Protein AF-A0A381Z4E4-F1 (afdb_monomer)

pLDDT: mean 87.84, std 14.58, range [41.53, 98.0]

Organism: NCBI:txid408172

Sequence (198 aa):
MSDVKLPKSLKAVPLPGISQEDRFSSTRDLIAETSYRIIDPDSNSIWGYIAIDNTQRGPGLGGIRMVQDLSLNEISRLARVMTVKNSSACLPYGGAKAGITLKSFELTDNSAIREELIENLADCLFELSAYVPAPDMGTNENDIQIIYNNHTRKLGTEKHSRGGAGRPVEKGGIPIDDWELTAHGLFSAIKALESRDE

Mean predicted aligned error: 6.31 Å

Nearest PDB structures (foldseek):
  8kar-assembly1_A  TM=7.739E-01  e=1.165E-10  Saccharolobus solfataricus
  8i83-assembly1_D  TM=7.942E-01  e=4.073E-10  Lysinibacillus composti
  8kao-assembly1_B-2  TM=7.750E-01  e=1.497E-10  Saccharolobus solfataricus
  8i83-assembly1_E-2  TM=7.969E-01  e=5.569E-10  Lysinibacillus composti
  1gtm-assembly1_A  TM=7.933E-01  e=8.628E-10  Pyrococcus furiosus DSM 3638

Secondary structure (DSSP, 8-state):
-------S--EEEEPPP-----TTTT-GGG--SEEEEEE-TTT--EEEEEEEEE-TTSSEEEEEEEES---HHHHHHHHHHHHHHHHHTT-S-EEEEEEEE---THHHH-HHHHHHHHHHHHHHHHT-TTEEEEE-TT--HHHHHHHHHHHHHHHT-S--S-S-S---GGGT---TTTTTHHHHHHHHHHHHHHTT--

Solvent-accessible surface area (backbone atoms only — not comparable to full-atom values): 10688 Å² total; per-residue (Å²): 131,81,86,77,75,76,66,96,43,40,40,66,44,77,49,78,78,86,80,80,89,51,102,77,55,88,57,87,74,80,64,44,74,42,39,27,40,28,26,23,81,89,78,69,43,80,41,33,32,37,14,36,24,40,52,91,54,28,46,8,37,29,29,34,32,40,40,71,80,79,52,62,67,57,34,37,52,49,2,43,51,26,26,52,52,28,48,76,69,69,43,70,26,10,0,12,19,34,36,40,46,41,90,49,69,67,47,73,75,34,65,69,57,33,49,53,52,40,48,27,46,31,59,29,50,65,78,40,82,56,55,34,43,26,50,31,65,76,48,42,30,66,55,29,41,47,21,26,52,52,47,25,64,77,68,74,44,89,84,66,87,69,35,38,46,48,25,46,53,96,76,76,29,54,59,50,70,87,65,35,47,69,60,52,49,52,53,51,52,51,54,60,53,61,64,69,84,111

Structure (mmCIF, N/CA/C/O backbone):
data_AF-A0A381Z4E4-F1
#
_entry.id   AF-A0A381Z4E4-F1
#
loop_
_atom_site.group_PDB
_atom_site.id
_atom_site.type_symbol
_atom_site.label_atom_id
_atom_site.label_alt_id
_atom_site.label_comp_id
_atom_site.label_asym_id
_atom_site.label_entity_id
_atom_site.label_seq_id
_atom_site.pdbx_PDB_ins_code
_atom_site.Cartn_x
_atom_site.Cartn_y
_atom_site.Cartn_z
_atom_site.occupancy
_atom_site.B_iso_or_equiv
_atom_site.auth_seq_id
_atom_site.auth_comp_id
_atom_site.auth_asym_id
_atom_site.auth_atom_id
_atom_site.pdbx_PDB_model_num
ATOM 1 N N . MET A 1 1 ? -28.113 12.757 0.273 1.00 43.38 1 MET A N 1
ATOM 2 C CA . MET A 1 1 ? -26.745 12.730 0.817 1.00 43.38 1 MET A CA 1
ATOM 3 C C . MET A 1 1 ? -26.706 11.534 1.738 1.00 43.38 1 MET A C 1
ATOM 5 O O . MET A 1 1 ? -27.446 11.518 2.713 1.00 43.38 1 MET A O 1
ATOM 9 N N . SER A 1 2 ? -26.053 10.452 1.325 1.00 45.97 2 SER A N 1
ATOM 10 C CA . SER A 1 2 ? -25.889 9.296 2.205 1.00 45.97 2 SER A CA 1
ATOM 11 C C . SER A 1 2 ? -24.844 9.678 3.242 1.00 45.97 2 SER A C 1
ATOM 13 O O . SER A 1 2 ? -23.706 9.917 2.851 1.00 45.97 2 SER A O 1
ATOM 15 N N . ASP A 1 3 ? -25.215 9.734 4.519 1.00 57.31 3 ASP A N 1
ATOM 16 C CA . ASP A 1 3 ? -24.267 9.861 5.629 1.00 57.31 3 ASP A CA 1
ATOM 17 C C . ASP A 1 3 ? -23.346 8.632 5.633 1.00 57.31 3 ASP A C 1
ATOM 19 O O . ASP A 1 3 ? -23.599 7.637 6.320 1.00 57.31 3 ASP A O 1
ATOM 23 N N . VAL A 1 4 ? -22.292 8.647 4.813 1.00 62.62 4 VAL A N 1
ATOM 24 C CA . VAL A 1 4 ? -21.252 7.624 4.871 1.00 62.62 4 VAL A CA 1
ATOM 25 C C . VAL A 1 4 ? -20.460 7.898 6.133 1.00 62.62 4 VAL A C 1
ATOM 27 O O . VAL A 1 4 ? -19.511 8.676 6.158 1.00 62.62 4 VAL A O 1
ATOM 30 N N . LYS A 1 5 ? -20.895 7.262 7.214 1.00 77.44 5 LYS A N 1
ATOM 31 C CA . LYS A 1 5 ? -20.177 7.276 8.475 1.00 77.44 5 LYS A CA 1
ATOM 32 C C . LYS A 1 5 ? -18.863 6.523 8.283 1.00 77.44 5 LYS A C 1
ATOM 34 O O . LYS A 1 5 ? -18.873 5.317 8.033 1.00 77.44 5 LYS A O 1
ATOM 39 N N . LEU A 1 6 ? -17.750 7.246 8.382 1.00 84.88 6 LEU A N 1
ATOM 40 C CA . LEU A 1 6 ? -16.430 6.634 8.414 1.00 84.88 6 LEU A CA 1
ATOM 41 C C . LEU A 1 6 ? -16.310 5.680 9.613 1.00 84.88 6 LEU A C 1
ATOM 43 O O . LEU A 1 6 ? -16.904 5.929 10.671 1.00 84.88 6 LEU A O 1
ATOM 47 N N . PRO A 1 7 ? -15.553 4.584 9.461 1.00 87.69 7 PRO A N 1
ATOM 48 C CA . PRO A 1 7 ? -15.267 3.699 10.567 1.00 87.69 7 PRO A CA 1
ATOM 49 C C . PRO A 1 7 ? -14.297 4.410 11.511 1.00 87.69 7 PRO A C 1
ATOM 51 O O . PRO A 1 7 ? -13.386 5.100 11.066 1.00 87.69 7 PRO A O 1
ATOM 54 N N . LYS A 1 8 ? -14.465 4.228 12.823 1.00 89.88 8 LYS A N 1
ATOM 55 C CA . LYS A 1 8 ? -13.549 4.822 13.817 1.00 89.88 8 LYS A CA 1
ATOM 56 C C . LYS A 1 8 ? -12.166 4.175 13.822 1.00 89.88 8 LYS A C 1
ATOM 58 O O . LYS A 1 8 ? -11.243 4.706 14.423 1.00 89.88 8 LYS A O 1
ATOM 63 N N . SER A 1 9 ? -12.073 2.969 13.270 1.00 94.19 9 SER A N 1
ATOM 64 C CA . SER A 1 9 ? -10.839 2.208 13.124 1.00 94.19 9 SER A CA 1
ATOM 65 C C . SER A 1 9 ? -11.024 1.158 12.034 1.00 94.19 9 SER A C 1
ATOM 67 O O . SER A 1 9 ? -12.147 0.741 11.747 1.00 94.19 9 SER A O 1
ATOM 69 N N . LEU A 1 10 ? -9.924 0.706 11.442 1.00 96.44 10 LEU A N 1
ATOM 70 C CA . LEU A 1 10 ? -9.915 -0.416 10.510 1.00 96.44 10 LEU A CA 1
ATOM 71 C C . LEU A 1 10 ? -9.001 -1.516 11.035 1.00 96.44 10 LEU A C 1
ATOM 73 O O . LEU A 1 10 ? -7.964 -1.245 11.639 1.00 96.44 10 LEU A O 1
ATOM 77 N N . LYS A 1 11 ? -9.373 -2.772 10.780 1.00 96.38 11 LYS A N 1
ATOM 78 C CA . LYS A 1 11 ? -8.579 -3.933 11.188 1.00 96.38 11 LYS A CA 1
ATOM 79 C C . LYS A 1 11 ? -8.389 -4.916 10.044 1.00 96.38 11 LYS A C 1
ATOM 81 O O . LYS A 1 11 ? -9.351 -5.290 9.376 1.00 96.38 11 LYS A O 1
ATOM 86 N N . ALA A 1 12 ? -7.157 -5.393 9.882 1.00 95.94 12 ALA A N 1
ATOM 87 C CA . ALA A 1 12 ? -6.843 -6.519 9.017 1.00 95.94 12 ALA A CA 1
ATOM 88 C C . ALA A 1 12 ? -7.177 -7.825 9.749 1.00 95.94 12 ALA A C 1
ATOM 90 O O . ALA A 1 12 ? -6.564 -8.165 10.761 1.00 95.94 12 ALA A O 1
ATOM 91 N N . VAL A 1 13 ? -8.154 -8.568 9.238 1.00 95.00 13 VAL A N 1
ATOM 92 C CA . VAL A 1 13 ? -8.506 -9.903 9.727 1.00 95.00 13 VAL A CA 1
ATOM 93 C C . VAL A 1 13 ? -7.997 -10.933 8.724 1.00 95.00 13 VAL A C 1
ATOM 95 O O . VAL A 1 13 ? -8.402 -10.873 7.559 1.00 95.00 13 VAL A O 1
ATOM 98 N N . PRO A 1 14 ? -7.112 -11.860 9.137 1.00 92.19 14 PRO A N 1
ATOM 99 C CA . PRO A 1 14 ? -6.559 -12.857 8.235 1.00 92.19 14 PRO A CA 1
ATOM 100 C C . PRO A 1 14 ? -7.671 -13.754 7.701 1.00 92.19 14 PRO A C 1
ATOM 102 O O . PRO A 1 14 ? -8.578 -14.166 8.426 1.00 92.19 14 PRO A O 1
ATOM 105 N N . LEU A 1 15 ? -7.591 -14.054 6.414 1.00 87.06 15 LEU A N 1
ATOM 106 C CA . LEU A 1 15 ? -8.429 -15.050 5.777 1.00 87.06 15 LEU A CA 1
ATOM 107 C C . LEU A 1 15 ? -7.743 -16.411 5.857 1.00 87.06 15 LEU A C 1
ATOM 109 O O . LEU A 1 15 ? -6.514 -16.469 5.761 1.00 87.06 15 LEU A O 1
ATOM 113 N N . PRO A 1 16 ? -8.510 -17.508 6.013 1.00 69.31 16 PRO A N 1
ATOM 114 C CA . PRO A 1 16 ? -7.950 -18.843 5.876 1.00 69.31 16 PRO A CA 1
ATOM 115 C C . PRO A 1 16 ? -7.214 -18.930 4.538 1.00 69.31 16 PRO A C 1
ATOM 117 O O . PRO A 1 16 ? -7.728 -18.434 3.531 1.00 69.31 16 PRO A O 1
ATOM 120 N N . GLY A 1 17 ? -6.025 -19.542 4.530 1.00 58.47 17 GLY A N 1
ATOM 121 C CA . GLY A 1 17 ? -5.307 -19.825 3.288 1.00 58.47 17 GLY A CA 1
ATOM 122 C C . GLY A 1 17 ? -6.270 -20.488 2.308 1.00 58.47 17 GLY A C 1
ATOM 123 O O . GLY A 1 17 ? -6.945 -21.454 2.668 1.00 58.47 17 GLY A O 1
ATOM 124 N N . ILE A 1 18 ? -6.422 -19.900 1.121 1.00 48.81 18 ILE A N 1
ATOM 125 C CA . ILE A 1 18 ? -7.443 -20.316 0.162 1.00 48.81 18 ILE A CA 1
ATOM 126 C C . ILE A 1 18 ? -7.156 -21.766 -0.243 1.00 48.81 18 ILE A C 1
ATOM 128 O O . ILE A 1 18 ? -6.245 -22.046 -1.015 1.00 48.81 18 ILE A O 1
ATOM 132 N N . SER A 1 19 ? -7.963 -22.684 0.275 1.00 46.53 19 SER A N 1
ATOM 133 C CA . SER A 1 19 ? -8.272 -23.948 -0.372 1.00 46.53 19 SER A CA 1
ATOM 134 C C . SER A 1 19 ? -9.648 -23.760 -0.995 1.00 46.53 19 SER A C 1
ATOM 136 O O . SER A 1 19 ? -10.606 -23.579 -0.245 1.00 46.53 19 SER A O 1
ATOM 138 N N . GLN A 1 20 ? -9.745 -23.717 -2.329 1.00 44.09 20 GLN A N 1
ATOM 139 C CA . GLN A 1 20 ? -10.637 -24.603 -3.093 1.00 44.09 20 GLN A CA 1
ATOM 140 C C . GLN A 1 20 ? -10.766 -24.249 -4.581 1.00 44.09 20 GLN A C 1
ATOM 142 O O . GLN A 1 20 ? -10.563 -23.121 -5.020 1.00 44.09 20 GLN A O 1
ATOM 147 N N . GLU A 1 21 ? -11.073 -25.316 -5.312 1.00 43.53 21 GLU A N 1
ATOM 148 C CA . GLU A 1 21 ? -11.172 -25.506 -6.753 1.00 43.53 21 GLU A CA 1
ATOM 149 C C . GLU A 1 21 ? -12.029 -24.447 -7.466 1.00 43.53 21 GLU A C 1
ATOM 151 O O . GLU A 1 21 ? -13.210 -24.261 -7.180 1.00 43.53 21 GLU A O 1
ATOM 156 N N . ASP A 1 22 ? -11.428 -23.802 -8.462 1.00 42.16 22 ASP A N 1
ATOM 157 C CA . ASP A 1 22 ? -12.106 -23.030 -9.504 1.00 42.16 22 ASP A CA 1
ATOM 158 C C . ASP A 1 22 ? -11.823 -23.715 -10.850 1.00 42.16 22 ASP A C 1
ATOM 160 O O . ASP A 1 22 ? -10.809 -24.382 -11.017 1.00 42.16 22 ASP A O 1
ATOM 164 N N . ARG A 1 23 ? -12.686 -23.549 -11.849 1.00 41.53 23 ARG A N 1
ATOM 165 C CA . ARG A 1 23 ? -12.601 -24.178 -13.181 1.00 41.53 23 ARG A CA 1
ATOM 166 C C . ARG A 1 23 ? -11.328 -23.822 -13.972 1.00 41.53 23 ARG A C 1
ATOM 168 O O . ARG A 1 23 ? -11.095 -24.400 -15.029 1.00 41.53 23 ARG A O 1
ATOM 175 N N . PHE A 1 24 ? -10.500 -22.917 -13.447 1.00 48.09 24 PHE A 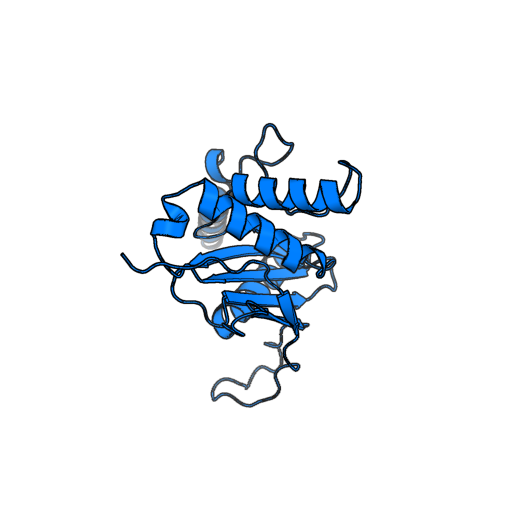N 1
ATOM 176 C CA . PHE A 1 24 ? -9.173 -22.545 -13.946 1.00 48.09 24 PHE A CA 1
ATOM 177 C C . PHE A 1 24 ? -8.016 -22.996 -13.021 1.00 48.09 24 PHE A C 1
ATOM 179 O O . PHE A 1 24 ? -6.875 -22.577 -13.205 1.00 48.09 24 PHE A O 1
ATOM 186 N N . SER A 1 25 ? -8.274 -23.850 -12.021 1.00 46.31 25 SER A N 1
ATOM 187 C CA . SER A 1 25 ? -7.339 -24.234 -10.947 1.00 46.31 25 SER A CA 1
ATOM 188 C C . SER A 1 25 ? -6.237 -25.223 -11.343 1.00 46.31 25 SER A C 1
ATOM 190 O O . SER A 1 25 ? -5.653 -25.870 -10.472 1.00 46.31 25 SER A O 1
ATOM 192 N N . SER A 1 26 ? -5.917 -25.379 -12.629 1.00 46.66 26 SER A N 1
ATOM 193 C CA . SER A 1 26 ? -4.838 -26.282 -13.056 1.00 46.66 26 SER A CA 1
ATOM 194 C C . SER A 1 26 ? -3.439 -25.790 -12.658 1.00 46.66 26 SER A C 1
ATOM 196 O O . SER A 1 26 ? -2.488 -26.564 -12.705 1.00 46.66 26 SER A O 1
ATOM 198 N N . THR A 1 27 ? -3.293 -24.537 -12.224 1.00 45.50 27 THR A N 1
ATOM 199 C CA . THR A 1 27 ? -2.037 -23.993 -11.691 1.00 45.50 27 THR A CA 1
ATOM 200 C C . THR A 1 27 ? -2.145 -23.781 -10.186 1.00 45.50 27 THR A C 1
ATOM 202 O O . THR A 1 27 ? -2.729 -22.801 -9.724 1.00 45.50 27 THR A O 1
ATOM 205 N N . ARG A 1 28 ? -1.521 -24.688 -9.423 1.00 44.56 28 ARG A N 1
ATOM 206 C CA . ARG A 1 28 ? -1.325 -24.614 -7.960 1.00 44.56 28 ARG A CA 1
ATOM 207 C C . ARG A 1 28 ? -0.597 -23.346 -7.492 1.00 44.56 28 ARG A C 1
ATOM 209 O O . ARG A 1 28 ? -0.531 -23.091 -6.296 1.00 44.56 28 ARG A O 1
ATOM 216 N N . ASP A 1 29 ? -0.075 -22.551 -8.418 1.00 48.69 29 ASP A N 1
ATOM 217 C CA . ASP A 1 29 ? 0.802 -21.437 -8.106 1.00 48.69 29 ASP A CA 1
ATOM 218 C C . ASP A 1 29 ? 0.070 -20.192 -7.600 1.00 48.69 29 ASP A C 1
ATOM 220 O O . ASP A 1 29 ? 0.730 -19.352 -7.023 1.00 48.69 29 ASP A O 1
ATOM 224 N N . LEU A 1 30 ? -1.249 -20.023 -7.755 1.00 51.25 30 LEU A N 1
ATOM 225 C CA . LEU A 1 30 ? -1.958 -18.738 -7.546 1.00 51.25 30 LEU A CA 1
ATOM 226 C C . LEU A 1 30 ? -2.227 -18.317 -6.083 1.00 51.25 30 LEU A C 1
ATOM 228 O O . LEU A 1 30 ? -2.973 -17.367 -5.848 1.00 51.25 30 LEU A O 1
ATOM 232 N N . ILE A 1 31 ? -1.656 -19.001 -5.093 1.00 53.22 31 ILE A N 1
ATOM 233 C CA . ILE A 1 31 ? -1.941 -18.713 -3.682 1.00 53.22 31 ILE A CA 1
ATOM 234 C C . ILE A 1 31 ? -1.056 -17.559 -3.207 1.00 53.22 31 ILE A C 1
ATOM 236 O O . ILE A 1 31 ? 0.168 -17.660 -3.254 1.00 53.22 31 ILE A O 1
ATOM 240 N N . ALA A 1 32 ? -1.682 -16.481 -2.731 1.00 57.00 32 ALA A N 1
ATOM 241 C CA . ALA A 1 32 ? -0.974 -15.465 -1.969 1.00 57.00 32 ALA A CA 1
ATOM 242 C C . ALA A 1 32 ? -0.586 -16.039 -0.600 1.00 57.00 32 ALA A C 1
ATOM 244 O O . ALA A 1 32 ? -1.440 -16.615 0.078 1.00 57.00 32 ALA A O 1
ATOM 245 N N . GLU A 1 33 ? 0.673 -15.868 -0.194 1.00 70.88 33 GLU A N 1
ATOM 246 C CA . GLU A 1 33 ? 1.213 -16.327 1.093 1.00 70.88 33 GLU A CA 1
ATOM 247 C C . GLU A 1 33 ? 0.309 -15.956 2.279 1.00 70.88 33 GLU A C 1
ATOM 249 O O . GLU A 1 33 ? 0.109 -16.752 3.197 1.00 70.88 33 GLU A O 1
ATOM 254 N N . THR A 1 34 ? -0.298 -14.767 2.262 1.00 87.38 34 THR A N 1
ATOM 255 C CA . THR A 1 34 ? -1.334 -14.391 3.231 1.00 87.38 34 THR A CA 1
ATOM 256 C C . THR A 1 34 ? -2.322 -13.397 2.629 1.00 87.38 34 THR A C 1
ATOM 258 O O . THR A 1 34 ? -1.970 -12.556 1.805 1.00 87.38 34 THR A O 1
ATOM 261 N N . SER A 1 35 ? -3.589 -13.471 3.035 1.00 92.69 35 SER A N 1
ATOM 262 C CA . SER A 1 35 ? -4.625 -12.513 2.634 1.00 92.69 35 SER A CA 1
ATOM 263 C C . SER A 1 35 ? -5.467 -12.081 3.828 1.00 92.69 35 SER A C 1
ATOM 265 O O . SER A 1 35 ? -5.660 -12.850 4.767 1.00 92.69 35 SER A O 1
ATOM 267 N N . TYR A 1 36 ? -5.991 -10.860 3.783 1.00 95.19 36 TYR A N 1
ATOM 268 C CA . TYR A 1 36 ? -6.749 -10.237 4.863 1.00 95.19 36 TYR A CA 1
ATOM 269 C C . TYR A 1 36 ? -7.994 -9.536 4.317 1.00 95.19 36 TYR A C 1
ATOM 271 O O . TYR A 1 36 ? -7.972 -8.974 3.220 1.00 95.19 36 TYR A O 1
ATOM 279 N N . ARG A 1 37 ? -9.065 -9.512 5.114 1.00 96.00 37 ARG A N 1
ATOM 280 C CA . ARG A 1 37 ? -10.147 -8.526 4.978 1.00 96.00 37 ARG A CA 1
ATOM 281 C C . ARG A 1 37 ? -9.813 -7.314 5.828 1.00 96.00 37 ARG A C 1
ATOM 283 O O . ARG A 1 37 ? -9.434 -7.472 6.983 1.00 96.00 37 ARG A O 1
ATOM 290 N N . ILE A 1 38 ? -10.016 -6.128 5.278 1.00 96.88 38 ILE A N 1
ATOM 291 C CA . ILE A 1 38 ? -10.057 -4.889 6.048 1.00 96.88 38 ILE A CA 1
ATOM 292 C C . ILE A 1 38 ? -11.505 -4.714 6.500 1.00 96.88 38 ILE A C 1
ATOM 294 O O . ILE A 1 38 ? -12.402 -4.630 5.656 1.00 96.88 38 ILE A O 1
ATOM 298 N N . ILE A 1 39 ? -11.741 -4.705 7.809 1.00 95.94 39 ILE A N 1
ATOM 299 C CA . ILE A 1 39 ? -13.080 -4.558 8.386 1.00 95.94 39 ILE A CA 1
ATOM 300 C C . ILE A 1 39 ? -13.169 -3.335 9.292 1.00 95.94 39 ILE A C 1
ATOM 302 O O . ILE A 1 39 ? -12.187 -2.962 9.935 1.00 95.94 39 ILE A O 1
ATOM 306 N N . ASP A 1 40 ? -14.367 -2.768 9.373 1.00 95.38 40 ASP A N 1
ATOM 307 C CA . ASP A 1 40 ? -14.773 -1.921 10.492 1.00 95.38 40 ASP A CA 1
ATOM 308 C C . ASP A 1 40 ? -15.219 -2.832 11.650 1.00 95.38 40 ASP A C 1
ATOM 310 O O . ASP A 1 40 ? -16.192 -3.572 11.481 1.00 95.38 40 ASP A O 1
ATOM 314 N N . PRO A 1 41 ? -14.536 -2.830 12.806 1.00 94.12 41 PRO A N 1
ATOM 315 C CA . PRO A 1 41 ? -14.880 -3.703 13.923 1.00 94.12 41 PRO A CA 1
ATOM 316 C C . PRO A 1 41 ? -16.236 -3.377 14.566 1.00 94.12 41 PRO A C 1
ATOM 318 O O . PRO A 1 41 ? -16.836 -4.280 15.147 1.00 94.12 41 PRO A O 1
ATOM 321 N N . ASP A 1 42 ? -16.741 -2.143 14.445 1.00 92.88 42 ASP A N 1
ATOM 322 C CA . ASP A 1 42 ? -18.013 -1.743 15.060 1.00 92.88 42 ASP A CA 1
ATOM 323 C C . ASP A 1 42 ? -19.213 -2.269 14.257 1.00 92.88 42 ASP A C 1
ATOM 325 O O . ASP A 1 42 ? -20.183 -2.776 14.821 1.00 92.88 42 ASP A O 1
ATOM 329 N N . SER A 1 43 ? -19.156 -2.160 12.925 1.00 92.06 43 SER A N 1
ATOM 330 C CA . SER A 1 43 ? -20.234 -2.604 12.026 1.00 92.06 43 SER A CA 1
ATOM 331 C C . SER A 1 43 ? -20.013 -3.990 11.414 1.00 92.06 43 SER A C 1
ATOM 333 O O . SER A 1 43 ? -20.916 -4.532 10.776 1.00 92.06 43 SER A O 1
ATOM 335 N N . ASN A 1 44 ? -18.811 -4.554 11.564 1.00 89.94 44 ASN A N 1
ATOM 336 C CA . ASN A 1 44 ? -18.332 -5.754 10.871 1.00 89.94 44 ASN A CA 1
ATOM 337 C C . ASN A 1 44 ? -18.420 -5.658 9.331 1.00 89.94 44 ASN A C 1
ATOM 339 O O . ASN A 1 44 ? -18.431 -6.671 8.625 1.00 89.94 44 ASN A O 1
ATOM 343 N N . SER A 1 45 ? -18.508 -4.439 8.791 1.00 92.44 45 SER A N 1
ATOM 344 C CA . SER A 1 45 ? -18.564 -4.207 7.350 1.00 92.44 45 SER A CA 1
ATOM 345 C C . SER A 1 45 ? -17.181 -4.357 6.720 1.00 92.44 45 SER A C 1
ATOM 347 O O . SER A 1 45 ? -16.160 -4.006 7.312 1.00 92.44 45 SER A O 1
ATOM 349 N N . ILE A 1 46 ? -17.140 -4.890 5.495 1.00 94.31 46 ILE A N 1
ATOM 350 C CA . ILE A 1 46 ? -15.893 -5.024 4.736 1.00 94.31 46 ILE A CA 1
ATOM 351 C C . ILE A 1 46 ? -15.595 -3.699 4.031 1.00 94.31 46 ILE A C 1
ATOM 353 O O . ILE A 1 46 ? -16.401 -3.188 3.239 1.00 94.31 46 ILE A O 1
ATOM 357 N N . TRP A 1 47 ? -14.402 -3.188 4.311 1.00 95.56 47 TRP A N 1
ATOM 358 C CA . TRP A 1 47 ? -13.839 -1.972 3.740 1.00 95.56 47 TRP A CA 1
ATOM 359 C C . TRP A 1 47 ? -12.745 -2.247 2.722 1.00 95.56 47 TRP A C 1
ATOM 361 O O . TRP A 1 47 ? -12.357 -1.333 2.012 1.00 95.56 47 TRP A O 1
ATOM 371 N N . GLY A 1 48 ? -12.264 -3.478 2.583 1.00 96.31 48 GLY A N 1
ATOM 372 C CA . GLY A 1 48 ? -11.230 -3.770 1.603 1.00 96.31 48 GLY A CA 1
ATOM 373 C C . GLY A 1 48 ? -10.531 -5.096 1.823 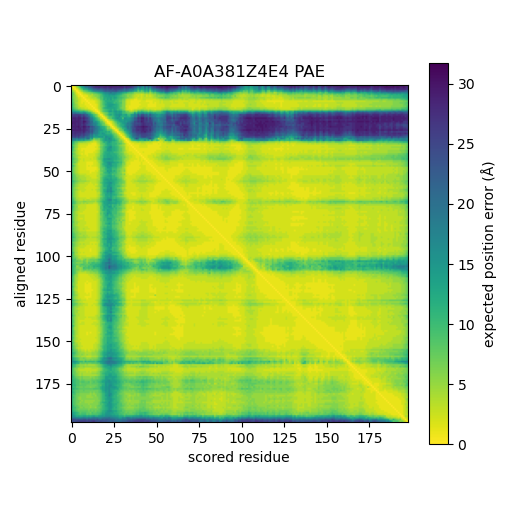1.00 96.31 48 GLY A C 1
ATOM 374 O O . GLY A 1 48 ? -10.977 -5.935 2.609 1.00 96.31 48 GLY A O 1
ATOM 375 N N . TYR A 1 49 ? -9.413 -5.263 1.127 1.00 96.88 49 TYR A N 1
ATOM 376 C CA . TYR A 1 49 ? -8.615 -6.482 1.149 1.00 96.88 49 TYR A CA 1
ATOM 377 C C . TYR A 1 49 ? -7.130 -6.159 1.077 1.00 96.88 49 TYR A C 1
ATOM 379 O O . TYR A 1 49 ? -6.723 -5.152 0.501 1.00 96.88 49 TYR A O 1
ATOM 387 N N . ILE A 1 50 ? -6.318 -7.051 1.630 1.00 97.25 50 ILE A N 1
ATOM 388 C CA . ILE A 1 50 ? -4.860 -7.012 1.517 1.00 97.25 50 ILE A CA 1
ATOM 389 C C . ILE A 1 50 ? -4.406 -8.409 1.122 1.00 97.25 50 ILE A C 1
ATOM 391 O O . ILE A 1 50 ? -4.883 -9.388 1.692 1.00 97.25 50 ILE A O 1
ATOM 395 N N . ALA A 1 51 ? -3.491 -8.508 0.169 1.00 95.62 51 ALA A N 1
ATOM 396 C CA . ALA A 1 51 ? -2.838 -9.752 -0.199 1.00 95.62 51 ALA A CA 1
ATOM 397 C C . ALA A 1 51 ? -1.324 -9.543 -0.200 1.00 95.62 51 ALA A C 1
ATOM 399 O O . ALA A 1 51 ? -0.815 -8.630 -0.848 1.00 95.62 51 ALA A O 1
ATOM 400 N N . ILE A 1 52 ? -0.611 -10.399 0.524 1.00 95.56 52 ILE A N 1
ATOM 401 C CA . ILE A 1 52 ? 0.842 -10.524 0.474 1.00 95.56 52 ILE A CA 1
ATOM 402 C C . ILE A 1 52 ? 1.103 -11.836 -0.247 1.00 95.56 52 ILE A C 1
ATOM 404 O O . ILE A 1 52 ? 0.738 -12.900 0.243 1.00 95.56 52 ILE A O 1
ATOM 408 N N . ASP A 1 53 ? 1.644 -11.748 -1.455 1.00 93.94 53 ASP A N 1
ATOM 409 C CA . ASP A 1 53 ? 1.735 -12.887 -2.353 1.00 93.94 53 ASP A CA 1
ATOM 410 C C . ASP A 1 53 ? 2.971 -13.748 -2.098 1.00 93.94 53 ASP A C 1
ATOM 412 O O . ASP A 1 53 ? 2.867 -14.968 -2.023 1.00 93.94 53 ASP A O 1
ATOM 416 N N . ASN A 1 54 ? 4.128 -13.111 -1.958 1.00 91.38 54 ASN A N 1
ATOM 417 C CA . ASN A 1 54 ? 5.396 -13.781 -1.713 1.00 91.38 54 ASN A CA 1
ATOM 418 C C . ASN A 1 54 ? 6.346 -12.808 -1.024 1.00 91.38 54 ASN A C 1
ATOM 420 O O . ASN A 1 54 ? 6.419 -11.653 -1.443 1.00 91.38 54 ASN A O 1
ATOM 424 N N . THR A 1 55 ? 7.093 -13.275 -0.025 1.00 92.75 55 THR A N 1
ATOM 425 C CA . THR A 1 55 ? 8.082 -12.466 0.712 1.00 92.75 55 THR A CA 1
ATOM 426 C C . THR A 1 55 ? 9.518 -13.006 0.651 1.00 92.75 55 THR A C 1
ATOM 428 O O . THR A 1 55 ? 10.405 -12.524 1.355 1.00 92.75 55 THR A O 1
ATOM 431 N N . GLN A 1 56 ? 9.810 -13.976 -0.224 1.00 91.00 56 GLN A N 1
ATOM 432 C CA . GLN A 1 56 ? 11.113 -14.662 -0.243 1.00 91.00 56 GLN A CA 1
ATOM 433 C C . GLN A 1 56 ? 12.298 -13.738 -0.562 1.00 91.00 56 GLN A C 1
ATOM 435 O O . GLN A 1 56 ? 13.403 -13.964 -0.076 1.00 91.00 56 GLN A O 1
ATOM 440 N N . ARG A 1 57 ? 12.088 -12.699 -1.381 1.00 92.50 57 ARG A N 1
ATOM 441 C CA . ARG A 1 57 ? 13.132 -11.718 -1.741 1.00 92.50 57 ARG A CA 1
ATOM 442 C C . ARG A 1 57 ? 13.209 -10.524 -0.785 1.00 92.50 57 ARG A C 1
ATOM 444 O O . ARG A 1 57 ? 14.070 -9.672 -0.977 1.00 92.50 57 ARG A O 1
ATOM 451 N N . GLY A 1 58 ? 12.310 -10.443 0.194 1.00 94.00 58 GLY A N 1
ATOM 452 C CA . GLY A 1 58 ? 12.103 -9.275 1.045 1.00 94.00 58 GLY A CA 1
ATOM 453 C C . GLY A 1 58 ? 10.613 -8.984 1.252 1.00 94.00 58 GLY A C 1
ATOM 454 O O . GLY A 1 58 ? 9.766 -9.727 0.752 1.00 94.00 58 GLY A O 1
ATOM 455 N N . PRO A 1 59 ? 10.261 -7.895 1.961 1.00 95.06 59 PRO A N 1
ATOM 456 C CA . PRO A 1 59 ? 8.865 -7.558 2.212 1.00 95.06 59 PRO A CA 1
ATOM 457 C C . PRO A 1 59 ? 8.102 -7.358 0.897 1.00 95.06 59 PRO A C 1
ATOM 459 O O . PRO A 1 59 ? 8.673 -6.976 -0.129 1.00 95.06 59 PRO A O 1
ATOM 462 N N . GLY A 1 60 ? 6.800 -7.623 0.920 1.00 96.38 60 GLY A N 1
ATOM 463 C CA . GLY A 1 60 ? 5.937 -7.391 -0.224 1.00 96.38 60 GLY A CA 1
ATOM 464 C C . GLY A 1 60 ? 5.828 -5.896 -0.500 1.00 96.38 60 GLY A C 1
ATOM 465 O O . GLY A 1 60 ? 5.370 -5.148 0.357 1.00 96.38 60 GLY A O 1
ATOM 466 N N . LEU A 1 61 ? 6.236 -5.455 -1.688 1.00 97.12 61 LEU A N 1
ATOM 467 C CA . LEU A 1 61 ? 6.051 -4.075 -2.135 1.00 97.12 61 LEU A CA 1
ATOM 468 C C . LEU A 1 61 ? 4.863 -4.012 -3.089 1.00 97.12 61 LEU A C 1
ATOM 470 O O . LEU A 1 61 ? 4.817 -4.764 -4.067 1.00 97.12 61 LEU A O 1
ATOM 474 N N . GLY A 1 62 ? 3.950 -3.070 -2.860 1.00 97.19 62 GLY A N 1
ATOM 475 C CA . GLY A 1 62 ? 2.959 -2.714 -3.867 1.00 97.19 62 GLY A CA 1
ATOM 476 C C . GLY A 1 62 ? 1.857 -1.778 -3.404 1.00 97.19 62 GLY A C 1
ATOM 477 O O . GLY A 1 62 ? 1.718 -1.459 -2.227 1.00 97.19 62 GLY A O 1
ATOM 478 N N . GLY A 1 63 ? 1.102 -1.292 -4.386 1.00 97.38 63 GLY A N 1
ATOM 479 C CA . GLY A 1 63 ? 0.237 -0.137 -4.184 1.00 97.38 63 GLY A CA 1
ATOM 480 C C . GLY A 1 63 ? -1.064 -0.401 -3.417 1.00 97.38 63 GLY A C 1
ATOM 481 O O . GLY A 1 63 ? -1.519 -1.546 -3.329 1.00 97.38 63 GLY A O 1
ATOM 482 N N . ILE A 1 64 ? -1.664 0.678 -2.917 1.00 97.94 64 ILE A N 1
ATOM 483 C CA . ILE A 1 64 ? -2.990 0.720 -2.296 1.00 97.94 64 ILE A CA 1
ATOM 484 C C . ILE A 1 64 ? -3.989 1.259 -3.321 1.00 97.94 64 ILE A C 1
ATOM 486 O O . ILE A 1 64 ? -3.896 2.402 -3.751 1.00 97.94 64 ILE A O 1
ATOM 490 N N . ARG A 1 65 ? -4.969 0.450 -3.709 1.00 97.19 65 ARG A N 1
ATOM 491 C CA . ARG A 1 65 ? -6.044 0.875 -4.611 1.00 97.19 65 ARG A CA 1
ATOM 492 C C . ARG A 1 65 ? -7.223 1.439 -3.825 1.00 97.19 65 ARG A C 1
ATOM 494 O O . ARG A 1 65 ? -7.651 0.820 -2.858 1.00 97.19 65 ARG A O 1
ATOM 501 N N . MET A 1 66 ? -7.795 2.552 -4.263 1.00 95.31 66 MET A N 1
ATOM 502 C CA . MET A 1 66 ? -9.028 3.109 -3.705 1.00 95.31 66 MET A CA 1
ATOM 503 C C . MET A 1 66 ? -10.082 3.248 -4.807 1.00 95.31 66 MET A C 1
ATOM 505 O O . MET A 1 66 ? -10.015 4.161 -5.623 1.00 95.31 66 MET A O 1
ATOM 509 N N . VAL A 1 67 ? -11.044 2.323 -4.847 1.00 93.38 67 VAL A N 1
ATOM 510 C CA . VAL A 1 67 ? -12.113 2.262 -5.868 1.00 93.38 67 VAL A CA 1
ATOM 511 C C . VAL A 1 67 ? -13.416 1.742 -5.256 1.00 93.38 67 VAL A C 1
ATOM 513 O O . VAL A 1 67 ? -13.404 1.197 -4.154 1.00 93.38 67 VAL A O 1
ATOM 516 N N . GLN A 1 68 ? -14.554 1.931 -5.927 1.00 90.25 68 GLN A N 1
ATOM 517 C CA . GLN A 1 68 ? -15.873 1.569 -5.380 1.00 90.25 68 GLN A CA 1
ATOM 518 C C . GLN A 1 68 ? -16.120 0.055 -5.345 1.00 90.25 68 GLN A C 1
ATOM 520 O O . GLN A 1 68 ? -16.843 -0.444 -4.481 1.00 90.25 68 GLN A O 1
ATOM 525 N N . ASP A 1 69 ? -15.513 -0.675 -6.273 1.00 88.25 69 ASP A N 1
ATOM 526 C CA . ASP A 1 69 ? -15.681 -2.100 -6.495 1.00 88.25 69 ASP A CA 1
ATOM 527 C C . ASP A 1 69 ? -14.345 -2.825 -6.328 1.00 88.25 69 ASP A C 1
ATOM 529 O O . ASP A 1 69 ? -13.452 -2.757 -7.161 1.00 88.25 69 ASP A O 1
ATOM 533 N N . LEU A 1 70 ? -14.204 -3.541 -5.214 1.00 88.44 70 LEU A N 1
ATOM 534 C CA . LEU A 1 70 ? -13.022 -4.345 -4.931 1.00 88.44 70 LEU A CA 1
ATOM 535 C C . LEU A 1 70 ? -13.408 -5.781 -4.626 1.00 88.44 70 LEU A C 1
ATOM 537 O O . LEU A 1 70 ? -14.319 -6.054 -3.840 1.00 88.44 70 LEU A O 1
ATOM 541 N N . SER A 1 71 ? -12.639 -6.709 -5.185 1.00 90.38 71 SER A N 1
ATOM 542 C CA . SER A 1 71 ? -12.717 -8.124 -4.839 1.00 90.38 71 SER A CA 1
ATOM 543 C C . SER A 1 71 ? -11.382 -8.627 -4.306 1.00 90.38 71 SER A C 1
ATOM 545 O O . SER A 1 71 ? -10.314 -8.173 -4.718 1.00 90.38 71 SER A O 1
ATOM 547 N N . LEU A 1 72 ? -11.434 -9.624 -3.421 1.00 89.69 72 LEU A N 1
ATOM 548 C CA . LEU A 1 72 ? -10.228 -10.311 -2.965 1.00 89.69 72 LEU A CA 1
ATOM 549 C C . LEU A 1 72 ? -9.433 -10.886 -4.145 1.00 89.69 72 LEU A C 1
ATOM 551 O O . LEU A 1 72 ? -8.220 -10.743 -4.182 1.00 89.69 72 LEU A O 1
ATOM 555 N N . ASN A 1 73 ? -10.117 -11.487 -5.124 1.00 87.19 73 ASN A N 1
ATOM 556 C CA . ASN A 1 73 ? -9.475 -12.087 -6.293 1.00 87.19 73 ASN A CA 1
ATOM 557 C C . ASN A 1 73 ? -8.661 -11.062 -7.097 1.00 87.19 73 ASN A C 1
ATOM 559 O O . ASN A 1 73 ? -7.536 -11.349 -7.497 1.00 87.19 73 ASN A O 1
ATOM 563 N N . GLU A 1 74 ? -9.199 -9.859 -7.309 1.00 89.88 74 GLU A N 1
ATOM 564 C CA . GLU A 1 74 ? -8.458 -8.776 -7.961 1.00 89.88 74 GLU A CA 1
ATOM 565 C C . GLU A 1 74 ? -7.198 -8.414 -7.167 1.00 89.88 74 GLU A C 1
ATOM 567 O O . GLU A 1 74 ? -6.100 -8.417 -7.725 1.00 89.88 74 GLU A O 1
ATOM 572 N N . ILE A 1 75 ? -7.334 -8.166 -5.860 1.00 94.88 75 ILE A N 1
ATOM 573 C CA . ILE A 1 75 ? -6.210 -7.775 -5.001 1.00 94.88 75 ILE A CA 1
ATOM 574 C C . ILE A 1 75 ? -5.141 -8.873 -4.934 1.00 94.88 75 ILE A C 1
ATOM 576 O O . ILE A 1 75 ? -3.955 -8.573 -5.076 1.00 94.88 75 ILE A O 1
ATOM 580 N N . SER A 1 76 ? -5.531 -10.144 -4.816 1.00 91.56 76 SER A N 1
ATOM 581 C CA . SER A 1 76 ? -4.605 -11.282 -4.841 1.00 91.56 76 SER A CA 1
ATOM 582 C C . SER A 1 76 ? -3.876 -11.405 -6.182 1.00 91.56 76 SER A C 1
ATOM 584 O O . SER A 1 76 ? -2.657 -11.578 -6.207 1.00 91.56 76 SER A O 1
ATOM 586 N N . ARG A 1 77 ? -4.578 -11.246 -7.314 1.00 91.44 77 ARG A N 1
ATOM 587 C CA . ARG A 1 77 ? -3.947 -11.277 -8.646 1.00 91.44 77 ARG A CA 1
ATOM 588 C C . ARG A 1 77 ? -2.980 -10.113 -8.844 1.00 91.44 77 ARG A C 1
ATOM 590 O O . ARG A 1 77 ? -1.892 -10.314 -9.378 1.00 91.44 77 ARG A O 1
ATOM 597 N N . LEU A 1 78 ? -3.3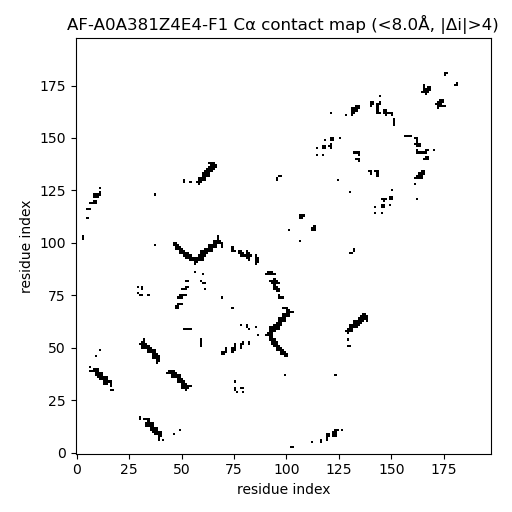34 -8.914 -8.386 1.00 95.31 78 LEU A N 1
ATOM 598 C CA . LEU A 1 78 ? -2.447 -7.753 -8.436 1.00 95.31 78 LEU A CA 1
ATOM 599 C C . LEU A 1 78 ? -1.213 -7.937 -7.539 1.00 95.31 78 LEU A C 1
ATOM 601 O O . LEU A 1 78 ? -0.115 -7.573 -7.955 1.00 95.31 78 LEU A O 1
ATOM 605 N N . ALA A 1 79 ? -1.351 -8.545 -6.357 1.00 96.25 79 ALA A N 1
ATOM 606 C CA . ALA A 1 79 ? -0.214 -8.876 -5.493 1.00 96.25 79 ALA A CA 1
ATOM 607 C C . ALA A 1 79 ? 0.754 -9.859 -6.173 1.00 96.25 79 ALA A C 1
ATOM 609 O O . ALA A 1 79 ? 1.966 -9.641 -6.151 1.00 96.25 79 ALA A O 1
ATOM 610 N N . ARG A 1 80 ? 0.235 -10.875 -6.876 1.00 94.12 80 ARG A N 1
ATOM 611 C CA . ARG A 1 80 ? 1.054 -11.776 -7.702 1.00 94.12 80 ARG A CA 1
ATOM 612 C C . ARG A 1 80 ? 1.786 -11.047 -8.823 1.00 94.12 80 ARG A C 1
ATOM 614 O O . ARG A 1 80 ? 2.976 -11.278 -9.038 1.00 94.12 80 ARG A O 1
ATOM 621 N N . VAL A 1 81 ? 1.101 -10.149 -9.532 1.00 95.44 81 VAL A N 1
ATOM 622 C CA . VAL A 1 81 ? 1.745 -9.315 -10.559 1.00 95.44 81 VAL A CA 1
ATOM 623 C C . VAL A 1 81 ? 2.888 -8.503 -9.948 1.00 95.44 81 VAL A C 1
ATOM 625 O O . VAL A 1 81 ? 3.943 -8.397 -10.569 1.00 95.44 81 VAL A O 1
ATOM 628 N N . MET A 1 82 ? 2.735 -7.994 -8.720 1.00 97.38 82 MET A N 1
ATOM 629 C CA . MET A 1 82 ? 3.823 -7.308 -8.016 1.00 97.38 82 MET A CA 1
ATOM 630 C C . MET A 1 82 ? 5.011 -8.231 -7.723 1.00 97.38 82 MET A C 1
ATOM 632 O O . MET A 1 82 ? 6.141 -7.803 -7.938 1.00 97.38 82 MET A O 1
ATOM 636 N N . THR A 1 83 ? 4.790 -9.487 -7.318 1.00 96.12 83 THR A N 1
ATOM 637 C CA . THR A 1 83 ? 5.876 -10.466 -7.111 1.00 96.12 83 THR A CA 1
ATOM 638 C C . THR A 1 83 ? 6.682 -10.656 -8.389 1.00 96.12 83 THR A C 1
ATOM 640 O O . THR A 1 83 ? 7.903 -10.489 -8.386 1.00 96.12 83 THR A O 1
ATOM 643 N N . VAL A 1 84 ? 5.998 -10.954 -9.500 1.00 95.75 84 VAL A N 1
ATOM 644 C CA . VAL A 1 84 ? 6.655 -11.168 -10.796 1.00 95.75 84 VAL A CA 1
ATOM 645 C C . VAL A 1 84 ? 7.383 -9.897 -11.220 1.00 95.75 84 VAL A C 1
ATOM 647 O O . VAL A 1 84 ? 8.586 -9.947 -11.450 1.00 95.75 84 VAL A O 1
ATOM 650 N N . LYS A 1 85 ? 6.707 -8.743 -11.210 1.00 95.19 85 LYS A N 1
ATOM 651 C CA . LYS A 1 85 ? 7.287 -7.452 -11.605 1.00 95.19 85 LYS A CA 1
ATOM 652 C C . LYS A 1 85 ? 8.549 -7.112 -10.811 1.00 95.19 85 LYS A C 1
ATOM 654 O O . LYS A 1 85 ? 9.582 -6.816 -11.406 1.00 95.19 85 LYS A O 1
ATOM 659 N N . ASN A 1 86 ? 8.479 -7.175 -9.482 1.00 96.12 86 ASN A N 1
ATOM 660 C CA . ASN A 1 86 ? 9.603 -6.829 -8.615 1.00 96.12 86 ASN A CA 1
ATOM 661 C C . ASN A 1 86 ? 10.765 -7.813 -8.808 1.00 96.12 86 ASN A C 1
ATOM 663 O O . ASN A 1 86 ? 11.920 -7.391 -8.871 1.00 96.12 86 ASN A O 1
ATOM 667 N N . SER A 1 87 ? 10.468 -9.107 -8.978 1.00 95.94 87 SER A N 1
ATOM 668 C CA . SER A 1 87 ? 11.491 -10.120 -9.250 1.00 95.94 87 SER A CA 1
ATOM 669 C C . SER A 1 87 ? 12.168 -9.936 -10.614 1.00 95.94 87 SER A C 1
ATOM 671 O O . SER A 1 87 ? 13.392 -10.018 -10.688 1.00 95.94 87 SER A O 1
ATOM 673 N N . SER A 1 88 ? 11.407 -9.620 -11.669 1.00 94.00 88 SER A N 1
ATOM 674 C CA . SER A 1 88 ? 11.920 -9.372 -13.022 1.00 94.00 88 SER A CA 1
ATOM 675 C C . SER A 1 88 ? 12.759 -8.098 -13.099 1.00 94.00 88 SER A C 1
ATOM 677 O O . SER A 1 88 ? 13.723 -8.046 -13.853 1.00 94.00 88 SER A O 1
ATOM 679 N N . ALA A 1 89 ? 12.434 -7.094 -12.280 1.00 94.31 89 ALA A N 1
ATOM 680 C CA . ALA A 1 89 ? 13.229 -5.881 -12.108 1.00 94.31 89 ALA A CA 1
ATOM 681 C C . ALA A 1 89 ? 14.424 -6.063 -11.146 1.00 94.31 89 ALA A C 1
ATOM 683 O O . ALA A 1 89 ? 15.072 -5.086 -10.777 1.00 94.31 89 ALA A O 1
ATOM 684 N N . CYS A 1 90 ? 14.714 -7.297 -10.712 1.00 95.75 90 CYS A N 1
ATOM 685 C CA . CYS A 1 90 ? 15.790 -7.633 -9.776 1.00 95.75 90 CYS A CA 1
ATOM 686 C C . CYS A 1 90 ? 15.729 -6.886 -8.432 1.00 95.75 90 CYS A C 1
ATOM 688 O O . CYS A 1 90 ? 16.738 -6.784 -7.734 1.00 95.75 90 CYS A O 1
ATOM 690 N N . LEU A 1 91 ? 14.549 -6.422 -8.018 1.00 95.44 91 LEU A N 1
ATOM 691 C CA . LEU A 1 91 ? 14.382 -5.704 -6.760 1.00 95.44 91 LEU A CA 1
ATOM 692 C C . LEU A 1 91 ? 14.416 -6.669 -5.554 1.00 95.44 91 LEU A C 1
ATOM 694 O O . LEU A 1 91 ? 14.029 -7.841 -5.680 1.00 95.44 91 LEU A O 1
ATOM 698 N N . PRO A 1 92 ? 14.866 -6.210 -4.370 1.00 95.56 92 PRO A N 1
ATOM 699 C CA . PRO A 1 92 ? 14.870 -6.992 -3.131 1.00 95.56 92 PRO A CA 1
ATOM 700 C C . PRO A 1 92 ? 13.497 -6.939 -2.435 1.00 95.56 92 PRO A C 1
ATOM 702 O O . PRO A 1 92 ? 13.392 -6.681 -1.238 1.00 95.56 92 PRO A O 1
ATOM 705 N N . TYR A 1 93 ? 12.428 -7.121 -3.211 1.00 96.50 93 TYR A N 1
ATOM 706 C CA . TYR A 1 93 ? 11.055 -7.080 -2.725 1.00 96.50 93 TYR A CA 1
ATOM 707 C C . TYR A 1 93 ? 10.267 -8.273 -3.240 1.00 96.50 93 TYR A C 1
ATOM 709 O O . TYR A 1 93 ? 10.438 -8.718 -4.379 1.00 96.50 93 TYR A O 1
ATOM 717 N N . GLY A 1 94 ? 9.380 -8.755 -2.381 1.00 96.19 94 GLY A N 1
ATOM 718 C CA . GLY A 1 94 ? 8.287 -9.631 -2.750 1.00 96.19 94 GLY A CA 1
ATOM 719 C C . GLY A 1 94 ? 7.134 -8.865 -3.403 1.00 96.19 94 GLY A C 1
ATOM 720 O O . GLY A 1 94 ? 7.287 -7.707 -3.800 1.00 96.19 94 GLY A O 1
ATOM 721 N N . GLY A 1 95 ? 5.954 -9.475 -3.471 1.00 97.00 95 GLY A N 1
ATOM 722 C CA . GLY A 1 95 ? 4.742 -8.834 -3.985 1.00 97.00 95 GLY A CA 1
ATOM 723 C C . GLY A 1 95 ? 3.654 -8.712 -2.934 1.00 97.00 95 GLY A C 1
ATOM 724 O O . GLY A 1 95 ? 3.361 -9.660 -2.211 1.00 97.00 95 GLY A O 1
ATOM 725 N N . ALA A 1 96 ? 3.032 -7.540 -2.866 1.00 97.25 96 ALA A N 1
ATOM 726 C CA . ALA A 1 96 ? 1.840 -7.318 -2.062 1.00 97.25 96 ALA A CA 1
ATOM 727 C C . ALA A 1 96 ? 0.932 -6.281 -2.722 1.00 97.25 96 ALA A C 1
ATOM 729 O O . ALA A 1 96 ? 1.355 -5.518 -3.592 1.00 97.25 96 ALA A O 1
ATOM 730 N N . LYS A 1 97 ? -0.331 -6.258 -2.313 1.00 98.00 97 LYS A N 1
ATOM 731 C CA . LYS A 1 97 ? -1.317 -5.286 -2.770 1.00 98.00 97 LYS A CA 1
ATOM 732 C C . LYS A 1 97 ? -2.368 -5.072 -1.693 1.00 98.00 97 LYS A C 1
ATOM 734 O O . LYS A 1 97 ? -2.781 -6.027 -1.036 1.00 98.00 97 LYS A O 1
ATOM 739 N N . ALA A 1 98 ? -2.839 -3.842 -1.562 1.00 97.94 98 ALA A N 1
ATOM 740 C CA . ALA A 1 98 ? -4.013 -3.526 -0.768 1.00 97.94 98 ALA A CA 1
ATOM 741 C C . ALA A 1 98 ? -5.063 -2.825 -1.628 1.00 97.94 98 ALA A C 1
ATOM 743 O O . ALA A 1 98 ? -4.748 -2.187 -2.633 1.00 97.94 98 ALA A O 1
ATOM 744 N N . GLY A 1 99 ? -6.315 -2.938 -1.211 1.00 97.06 99 GLY A N 1
ATOM 745 C CA . GLY A 1 99 ? -7.420 -2.176 -1.759 1.00 97.06 99 GLY A CA 1
ATOM 746 C C . GLY A 1 99 ? -8.369 -1.746 -0.652 1.00 97.06 99 GLY A C 1
ATOM 747 O O . GLY A 1 99 ? -8.716 -2.567 0.197 1.00 97.06 99 GLY A O 1
ATOM 748 N N . ILE A 1 100 ? -8.811 -0.492 -0.686 1.00 95.69 100 ILE A N 1
ATOM 749 C CA . ILE A 1 100 ? -9.852 0.064 0.175 1.00 95.69 100 ILE A CA 1
ATOM 750 C C . ILE A 1 100 ? -11.044 0.530 -0.668 1.00 95.69 100 ILE A C 1
ATOM 752 O O . ILE A 1 100 ? -10.897 1.113 -1.739 1.00 95.69 100 ILE A O 1
ATOM 756 N N . THR A 1 101 ? -12.247 0.215 -0.206 1.00 92.06 101 THR A N 1
ATOM 757 C CA . THR A 1 101 ? -13.493 0.456 -0.928 1.00 92.06 101 THR A CA 1
ATOM 758 C C . THR A 1 101 ? -13.914 1.903 -0.735 1.00 92.06 101 THR A C 1
ATOM 760 O O . THR A 1 101 ? -14.223 2.317 0.384 1.00 92.06 101 THR A O 1
ATOM 763 N N . LEU A 1 102 ? -13.991 2.658 -1.824 1.00 87.56 102 LEU A N 1
ATOM 764 C CA . LEU A 1 102 ? -14.536 4.006 -1.832 1.00 87.56 102 LEU A CA 1
ATOM 765 C C . LEU A 1 102 ? -16.068 3.937 -1.781 1.00 87.56 102 LEU A C 1
ATOM 767 O O . LEU A 1 102 ? -16.726 3.766 -2.801 1.00 87.56 102 LEU A O 1
ATOM 771 N N . LYS A 1 103 ? -16.659 4.044 -0.588 1.00 82.62 103 LYS A N 1
ATOM 772 C CA . LYS A 1 103 ? -18.122 3.925 -0.421 1.00 82.62 103 LYS A CA 1
ATOM 773 C C . LYS A 1 103 ? -18.909 5.114 -1.000 1.00 82.62 103 LYS A C 1
ATOM 775 O O . LYS A 1 103 ? -20.079 4.951 -1.323 1.00 82.62 103 LYS A O 1
ATOM 780 N N . SER A 1 104 ? -18.290 6.291 -1.117 1.00 80.44 104 SER A N 1
ATOM 781 C CA . SER A 1 104 ? -18.867 7.504 -1.716 1.00 80.44 104 SER A CA 1
ATOM 782 C C . SER A 1 104 ? -17.755 8.409 -2.245 1.00 80.44 104 SER A C 1
ATOM 784 O O . SER A 1 104 ? -16.677 8.450 -1.655 1.00 80.44 104 SER A O 1
ATOM 786 N N . PHE A 1 105 ? -18.023 9.158 -3.318 1.00 76.94 105 PHE A N 1
ATOM 787 C CA . PHE A 1 105 ? -17.108 10.184 -3.840 1.00 76.94 105 PHE A CA 1
ATOM 788 C C . PHE A 1 105 ? -16.915 11.361 -2.872 1.00 76.94 105 PHE A C 1
ATOM 790 O O . PHE A 1 105 ? -15.872 12.001 -2.886 1.00 76.94 105 PHE A O 1
ATOM 797 N N . GLU A 1 106 ? -17.840 11.584 -1.933 1.00 71.00 106 GLU A N 1
ATOM 798 C CA . GLU A 1 106 ? -17.645 12.583 -0.870 1.00 71.00 106 GLU A CA 1
ATOM 799 C C . GLU A 1 106 ? -16.386 12.287 -0.024 1.00 71.00 106 GLU A C 1
ATOM 801 O O . GLU A 1 106 ? -15.759 13.211 0.493 1.00 71.00 106 GLU A O 1
ATOM 806 N N . LEU A 1 107 ? -15.970 11.013 0.067 1.00 70.94 107 LEU A N 1
ATOM 807 C CA . LEU A 1 107 ? -14.727 10.607 0.737 1.00 70.94 107 LEU A CA 1
ATOM 808 C C . LEU A 1 107 ? -13.466 11.053 -0.023 1.00 70.94 107 LEU A C 1
ATOM 810 O O . LEU A 1 107 ? -12.401 11.146 0.579 1.00 70.94 107 LEU A O 1
ATOM 814 N N . THR A 1 108 ? -13.557 11.286 -1.337 1.00 72.06 108 THR A N 1
ATOM 815 C CA . THR A 1 108 ? -12.458 11.852 -2.134 1.00 72.06 108 THR A CA 1
ATOM 816 C C . THR A 1 108 ? -12.521 13.371 -2.235 1.00 72.06 108 THR A C 1
ATOM 818 O O . THR A 1 108 ? -11.470 13.993 -2.351 1.00 72.06 108 THR A O 1
ATOM 821 N N . ASP A 1 109 ? -13.712 13.966 -2.149 1.00 80.94 109 ASP A N 1
ATOM 822 C CA . ASP A 1 109 ? -13.904 15.413 -2.325 1.00 80.94 109 ASP A CA 1
ATOM 823 C C . ASP A 1 109 ? -13.598 16.219 -1.050 1.00 80.94 109 ASP A C 1
ATOM 825 O O . ASP A 1 109 ? -13.256 17.400 -1.121 1.00 80.94 109 ASP A O 1
ATOM 829 N N . ASN A 1 110 ? -13.697 15.594 0.128 1.00 87.19 110 ASN A N 1
ATOM 830 C CA . ASN A 1 110 ? -13.363 16.212 1.409 1.00 87.19 110 ASN A CA 1
ATOM 831 C C . ASN A 1 110 ? -12.018 15.694 1.941 1.00 87.19 110 ASN A C 1
ATOM 833 O O . ASN A 1 110 ? -11.900 14.543 2.366 1.00 87.19 110 ASN A O 1
ATOM 837 N N . SER A 1 111 ? -11.011 16.569 1.972 1.00 87.75 111 SER A N 1
ATOM 838 C CA . SER A 1 111 ? -9.650 16.220 2.392 1.00 87.75 111 SER A CA 1
ATOM 839 C C . SER A 1 111 ? -9.549 15.742 3.842 1.00 87.75 111 SER A C 1
ATOM 841 O O . SER A 1 111 ? -8.765 14.839 4.110 1.00 87.75 111 SER A O 1
ATOM 843 N N . ALA A 1 112 ? -10.349 16.283 4.766 1.00 89.69 112 ALA A N 1
ATOM 844 C CA . ALA A 1 112 ? -10.313 15.881 6.174 1.00 89.69 112 ALA A CA 1
ATOM 845 C C . ALA A 1 112 ? -10.858 14.458 6.371 1.00 89.69 112 ALA A C 1
ATOM 847 O O . ALA A 1 112 ? -10.279 13.655 7.097 1.00 89.69 112 ALA A O 1
ATOM 848 N N . ILE A 1 113 ? -11.946 14.131 5.670 1.00 88.62 113 ILE A N 1
ATOM 849 C CA . ILE A 1 113 ? -12.540 12.786 5.663 1.00 88.62 113 ILE A CA 1
ATOM 850 C C . ILE A 1 113 ? -11.572 11.789 5.010 1.00 88.62 113 ILE A C 1
ATOM 852 O O . ILE A 1 113 ? -11.376 10.682 5.513 1.00 88.62 113 ILE A O 1
ATOM 856 N N . ARG A 1 114 ? -10.928 12.184 3.906 1.00 91.12 114 ARG A N 1
ATOM 857 C CA . ARG A 1 114 ? -9.889 11.373 3.266 1.00 91.12 114 ARG A CA 1
ATOM 858 C C . ARG A 1 114 ? -8.734 11.092 4.224 1.00 91.12 114 ARG A C 1
ATOM 860 O O . ARG A 1 114 ? -8.342 9.939 4.366 1.00 91.12 114 ARG A O 1
ATOM 867 N N . GLU A 1 115 ? -8.205 12.124 4.874 1.00 93.75 115 GLU A N 1
ATOM 868 C CA . GLU A 1 115 ? -7.096 12.000 5.821 1.00 93.75 115 GLU A CA 1
ATOM 869 C C . GLU A 1 115 ? -7.451 11.050 6.969 1.00 93.75 115 GLU A C 1
ATOM 871 O O . GLU A 1 115 ? -6.685 10.131 7.247 1.00 93.75 115 GLU A O 1
ATOM 876 N N . GLU A 1 116 ? -8.647 11.178 7.553 1.00 93.50 116 GLU A N 1
ATOM 877 C CA . GLU A 1 116 ? -9.139 10.265 8.592 1.00 93.50 116 GLU A CA 1
ATOM 878 C C . GLU A 1 116 ? -9.212 8.808 8.099 1.00 93.50 116 GLU A C 1
ATOM 880 O O . GLU A 1 116 ? -8.784 7.882 8.792 1.00 93.50 116 GLU A O 1
ATOM 885 N N . LEU A 1 117 ? -9.702 8.577 6.877 1.00 94.25 117 LEU A N 1
ATOM 886 C CA . LEU A 1 117 ? -9.737 7.240 6.282 1.00 94.25 117 LEU A CA 1
ATOM 887 C C . LEU A 1 117 ? -8.328 6.657 6.083 1.00 94.25 117 LEU A C 1
ATOM 889 O O . LEU A 1 117 ? -8.111 5.475 6.364 1.00 94.25 117 LEU A O 1
ATOM 893 N N . ILE A 1 118 ? -7.378 7.464 5.604 1.00 96.38 118 ILE A N 1
ATOM 894 C CA . ILE A 1 118 ? -5.991 7.033 5.396 1.00 96.38 118 ILE A CA 1
ATOM 895 C C . ILE A 1 118 ? -5.274 6.799 6.731 1.00 96.38 118 ILE A C 1
ATOM 897 O O . ILE A 1 118 ? -4.524 5.833 6.834 1.00 96.38 118 ILE A O 1
ATOM 901 N N . GLU A 1 119 ? -5.536 7.594 7.769 1.00 97.00 119 GLU A N 1
ATOM 902 C CA . GLU A 1 119 ? -5.032 7.365 9.133 1.00 97.00 119 GLU A CA 1
ATOM 903 C C . GLU A 1 119 ? -5.543 6.031 9.702 1.00 97.00 119 GLU A C 1
ATOM 905 O O . GLU A 1 119 ? -4.759 5.210 10.184 1.00 97.00 119 GLU A O 1
ATOM 910 N N . ASN A 1 120 ? -6.840 5.746 9.553 1.00 96.06 120 ASN A N 1
ATOM 911 C CA . ASN A 1 120 ? -7.422 4.463 9.957 1.00 96.06 120 ASN A CA 1
ATOM 912 C C . ASN A 1 120 ? -6.826 3.283 9.176 1.00 96.06 120 ASN A C 1
ATOM 914 O O . ASN A 1 120 ? -6.579 2.209 9.733 1.00 96.06 120 ASN A O 1
ATOM 918 N N . LEU A 1 121 ? -6.574 3.468 7.878 1.00 96.88 121 LEU A N 1
ATOM 919 C CA . LEU A 1 121 ? -5.877 2.476 7.068 1.00 96.88 121 LEU A CA 1
ATOM 920 C C . LEU A 1 121 ? -4.421 2.311 7.526 1.00 96.88 121 LEU A C 1
ATOM 922 O O . LEU A 1 121 ? -3.943 1.184 7.613 1.00 96.88 121 LEU A O 1
ATOM 926 N N . ALA A 1 122 ? -3.719 3.393 7.854 1.00 97.50 122 ALA A N 1
ATOM 927 C CA . ALA A 1 122 ? -2.339 3.352 8.324 1.00 97.50 122 ALA A CA 1
ATOM 928 C C . ALA A 1 122 ? -2.202 2.516 9.601 1.00 97.50 122 ALA A C 1
ATOM 930 O O . ALA A 1 122 ? -1.290 1.688 9.683 1.00 97.50 122 ALA A O 1
ATOM 931 N N . ASP A 1 123 ? -3.143 2.668 10.536 1.00 96.19 123 ASP A N 1
ATOM 932 C CA . ASP A 1 123 ? -3.263 1.844 11.739 1.00 96.19 123 ASP A CA 1
ATOM 933 C C . ASP A 1 123 ? -3.428 0.359 11.395 1.00 96.19 123 ASP A C 1
ATOM 935 O O . ASP A 1 123 ? -2.691 -0.484 11.905 1.00 96.19 123 ASP A O 1
ATOM 939 N N . CYS A 1 124 ? -4.334 0.040 10.469 1.00 95.94 124 CYS A N 1
ATOM 940 C CA . CYS A 1 124 ? -4.545 -1.321 9.977 1.00 95.94 124 CYS A CA 1
ATOM 941 C C . CYS A 1 124 ? -3.274 -1.919 9.341 1.00 95.94 124 CYS A C 1
ATOM 943 O O . CYS A 1 124 ? -2.954 -3.089 9.558 1.00 95.94 124 CYS A O 1
ATOM 945 N N . LEU A 1 125 ? -2.543 -1.132 8.546 1.00 96.56 125 LEU A N 1
ATOM 946 C CA . LEU A 1 125 ? -1.311 -1.556 7.874 1.00 96.56 125 LEU A CA 1
ATOM 947 C C . LEU A 1 125 ? -0.120 -1.668 8.833 1.00 96.56 125 LEU A C 1
ATOM 949 O O . LEU A 1 125 ? 0.833 -2.394 8.547 1.00 96.56 125 LEU A O 1
ATOM 953 N N . PHE A 1 126 ? -0.153 -0.980 9.976 1.00 95.94 126 PHE A N 1
ATOM 954 C CA . PHE A 1 126 ? 0.914 -1.044 10.971 1.00 95.94 126 PHE A CA 1
ATOM 955 C C . PHE A 1 126 ? 1.070 -2.443 11.587 1.00 95.94 126 PHE A C 1
ATOM 957 O O . PHE A 1 126 ? 2.154 -2.799 12.038 1.00 95.94 126 PHE A O 1
ATOM 964 N N . GLU A 1 127 ? 0.051 -3.290 11.555 1.00 91.50 127 GLU A N 1
ATOM 965 C CA . GLU A 1 127 ? 0.183 -4.672 12.037 1.00 91.50 127 GLU A CA 1
ATOM 966 C C . GLU A 1 127 ? 0.864 -5.596 11.006 1.00 91.50 127 GLU A C 1
ATOM 968 O O . GLU A 1 127 ? 1.283 -6.707 11.326 1.00 91.50 127 GLU A O 1
ATOM 973 N N . LEU A 1 128 ? 1.026 -5.139 9.758 1.00 93.69 128 LEU A N 1
ATOM 974 C CA . LEU A 1 128 ? 1.538 -5.923 8.634 1.00 93.69 128 LEU A CA 1
ATOM 975 C C . LEU A 1 128 ? 2.968 -5.503 8.274 1.00 93.69 128 LEU A C 1
ATOM 977 O O . LEU A 1 128 ? 3.221 -4.891 7.238 1.00 93.69 128 LEU A O 1
ATOM 981 N N . SER A 1 129 ? 3.934 -5.843 9.131 1.00 91.88 129 SER A N 1
ATOM 982 C CA . SER A 1 129 ? 5.349 -5.463 8.956 1.00 91.88 129 SER A CA 1
ATOM 983 C C . SER A 1 129 ? 5.994 -5.979 7.661 1.00 91.88 129 SER A C 1
ATOM 985 O O . SER A 1 129 ? 6.959 -5.385 7.182 1.00 91.88 129 SER A O 1
ATOM 987 N N . ALA A 1 130 ? 5.453 -7.051 7.077 1.00 92.56 130 ALA A N 1
ATOM 988 C CA . ALA A 1 130 ? 5.907 -7.622 5.813 1.00 92.56 130 ALA A CA 1
ATOM 989 C C . ALA A 1 130 ? 5.382 -6.882 4.568 1.00 92.56 130 ALA A C 1
ATOM 991 O O . ALA A 1 130 ? 5.696 -7.298 3.455 1.00 92.56 130 ALA A O 1
ATOM 992 N N . TYR A 1 131 ? 4.595 -5.811 4.724 1.00 95.81 131 TYR A N 1
ATOM 993 C CA . TYR A 1 131 ? 4.038 -5.036 3.616 1.00 95.81 131 TYR A CA 1
ATOM 994 C C . TYR A 1 131 ? 4.602 -3.609 3.570 1.00 95.81 131 TYR A C 1
ATOM 996 O O . TYR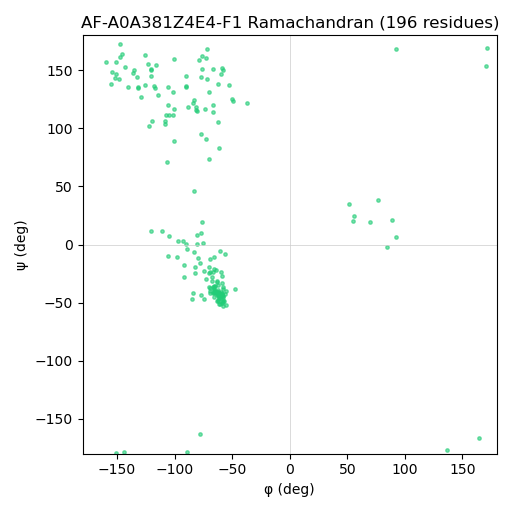 A 1 131 ? 4.567 -2.867 4.551 1.00 95.81 131 TYR A O 1
ATOM 1004 N N . VAL A 1 132 ? 5.092 -3.213 2.394 1.00 96.69 132 VAL A N 1
ATOM 1005 C CA . VAL A 1 132 ? 5.493 -1.843 2.060 1.00 96.69 132 VAL A CA 1
ATOM 1006 C C . VAL A 1 132 ? 4.464 -1.268 1.076 1.00 96.69 132 VAL A C 1
ATOM 1008 O O . VAL A 1 132 ? 4.458 -1.669 -0.094 1.00 96.69 132 VAL A O 1
ATOM 1011 N N . PRO A 1 133 ? 3.578 -0.354 1.518 1.00 96.94 133 PRO A N 1
ATOM 1012 C CA . PRO A 1 133 ? 2.575 0.240 0.643 1.00 96.94 133 PRO A CA 1
ATOM 1013 C C . PRO A 1 133 ? 3.187 1.236 -0.348 1.00 96.94 133 PRO A C 1
ATOM 1015 O O . PRO A 1 133 ? 4.281 1.751 -0.140 1.00 96.94 133 PRO A O 1
ATOM 1018 N N . ALA A 1 134 ? 2.470 1.519 -1.427 1.00 96.38 134 ALA A N 1
ATOM 1019 C CA . ALA A 1 134 ? 2.788 2.557 -2.408 1.00 96.38 134 ALA 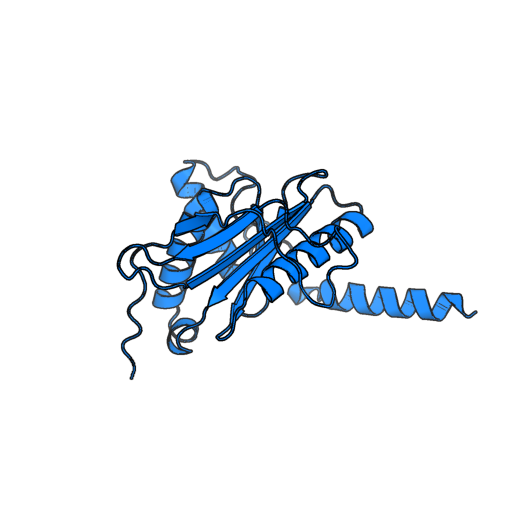A CA 1
ATOM 1020 C C . ALA A 1 134 ? 1.479 3.131 -2.983 1.00 96.38 134 ALA A C 1
ATOM 1022 O O . ALA A 1 134 ? 0.412 2.570 -2.707 1.00 96.38 134 ALA A O 1
ATOM 1023 N N . PRO A 1 135 ? 1.516 4.199 -3.791 1.00 95.56 135 PRO A N 1
ATOM 1024 C CA . PRO A 1 135 ? 0.331 4.650 -4.504 1.00 95.56 135 PRO A CA 1
ATOM 1025 C C . PRO A 1 135 ? -0.126 3.627 -5.559 1.00 95.56 135 PRO A C 1
ATOM 1027 O O . PRO A 1 135 ? 0.660 2.848 -6.108 1.00 95.56 135 PRO A O 1
ATOM 1030 N N . ASP A 1 136 ? -1.423 3.620 -5.827 1.00 95.75 136 ASP A N 1
ATOM 1031 C CA . ASP A 1 136 ? -2.093 3.022 -6.988 1.00 95.75 136 ASP A CA 1
ATOM 1032 C C . ASP A 1 136 ? -3.368 3.837 -7.265 1.00 95.75 136 ASP A C 1
ATOM 1034 O O . ASP A 1 136 ? -3.662 4.789 -6.550 1.00 95.75 136 ASP A O 1
ATOM 1038 N N . MET A 1 137 ? -4.152 3.461 -8.275 1.00 93.69 137 MET A N 1
ATOM 1039 C CA . MET A 1 137 ? -5.429 4.086 -8.625 1.00 93.69 137 MET A CA 1
ATOM 1040 C C . MET A 1 137 ? -6.254 4.523 -7.404 1.00 93.69 137 MET A C 1
ATOM 1042 O O . MET A 1 137 ? -6.617 3.699 -6.562 1.00 93.69 137 MET A O 1
ATOM 1046 N N . GLY A 1 138 ? -6.569 5.818 -7.343 1.00 92.88 138 GLY A N 1
ATOM 1047 C CA . GLY A 1 138 ? -7.352 6.432 -6.266 1.00 92.88 138 GLY A CA 1
ATOM 1048 C C . GLY A 1 138 ? -6.548 6.830 -5.023 1.00 92.88 138 GLY A C 1
ATOM 1049 O O . GLY A 1 138 ? -7.121 7.410 -4.099 1.00 92.88 138 GLY A O 1
ATOM 1050 N N . THR A 1 139 ? -5.240 6.565 -4.995 1.00 94.75 139 THR A N 1
ATOM 1051 C CA . THR A 1 139 ? -4.297 7.068 -3.984 1.00 94.75 139 THR A CA 1
ATOM 1052 C C . THR A 1 139 ? -3.117 7.787 -4.633 1.00 94.75 139 THR A C 1
ATOM 1054 O O . THR A 1 139 ? -2.883 7.652 -5.833 1.00 94.75 139 THR A O 1
ATOM 1057 N N . ASN A 1 140 ? -2.398 8.576 -3.845 1.00 94.06 140 ASN A N 1
ATOM 1058 C CA . ASN A 1 140 ? -1.270 9.391 -4.275 1.00 94.06 140 ASN A CA 1
ATOM 1059 C C . ASN A 1 140 ? -0.178 9.452 -3.191 1.00 94.06 140 ASN A C 1
ATOM 1061 O O . ASN A 1 140 ? -0.281 8.847 -2.120 1.00 94.06 140 ASN A O 1
ATOM 1065 N N . GLU A 1 141 ? 0.886 10.190 -3.475 1.00 94.94 141 GLU A N 1
ATOM 1066 C CA . GLU A 1 141 ? 2.040 10.381 -2.606 1.00 94.94 141 GLU A CA 1
ATOM 1067 C C . GLU A 1 141 ? 1.688 10.990 -1.241 1.00 94.94 141 GLU A C 1
ATOM 1069 O O . GLU A 1 141 ? 2.289 10.619 -0.228 1.00 94.94 141 GLU A O 1
ATOM 1074 N N . ASN A 1 142 ? 0.680 11.866 -1.178 1.00 94.81 142 ASN A N 1
ATOM 1075 C CA . ASN A 1 142 ? 0.238 12.476 0.075 1.00 94.81 142 ASN A CA 1
ATOM 1076 C C . ASN A 1 142 ? -0.427 11.447 0.993 1.00 94.81 142 ASN A C 1
ATOM 1078 O O . ASN A 1 142 ? -0.176 11.462 2.198 1.00 94.81 142 ASN A O 1
ATOM 1082 N N . ASP A 1 143 ? -1.187 10.496 0.443 1.00 96.31 143 ASP A N 1
ATOM 1083 C CA . ASP A 1 143 ? -1.754 9.402 1.241 1.00 96.31 143 ASP A CA 1
ATOM 1084 C C . ASP A 1 143 ? -0.650 8.538 1.857 1.00 96.31 143 ASP A C 1
ATOM 1086 O O . ASP A 1 143 ? -0.702 8.185 3.036 1.00 96.31 143 ASP A O 1
ATOM 1090 N N . ILE A 1 144 ? 0.401 8.240 1.090 1.00 97.06 144 ILE A N 1
ATOM 1091 C CA . ILE A 1 144 ? 1.555 7.499 1.612 1.00 97.06 144 ILE A CA 1
ATOM 1092 C C . ILE A 1 144 ? 2.287 8.314 2.679 1.00 97.06 144 ILE A C 1
ATOM 1094 O O . ILE A 1 144 ? 2.735 7.756 3.682 1.00 97.06 144 ILE A O 1
ATOM 1098 N N . GLN A 1 145 ? 2.369 9.637 2.528 1.00 97.19 145 GLN A N 1
ATOM 1099 C CA . GLN A 1 145 ? 2.954 10.495 3.555 1.00 97.19 145 GLN A CA 1
ATOM 1100 C C . GLN A 1 145 ? 2.137 10.500 4.855 1.00 97.19 145 GLN A C 1
ATOM 1102 O O . GLN A 1 145 ? 2.734 10.520 5.934 1.00 97.19 145 GLN A O 1
ATOM 1107 N N . ILE A 1 146 ? 0.804 10.431 4.783 1.00 97.69 146 ILE A N 1
ATOM 1108 C CA . ILE A 1 146 ? -0.058 10.268 5.964 1.00 97.69 146 ILE A CA 1
ATOM 1109 C C . ILE A 1 146 ? 0.257 8.936 6.659 1.00 97.69 146 ILE A C 1
ATOM 1111 O O . ILE A 1 146 ? 0.526 8.922 7.863 1.00 97.69 146 ILE A O 1
ATOM 1115 N N . ILE A 1 147 ? 0.343 7.832 5.905 1.00 98.00 147 ILE A N 1
ATOM 1116 C CA . ILE A 1 147 ? 0.706 6.515 6.458 1.00 98.00 147 ILE A CA 1
ATOM 1117 C C . ILE A 1 147 ? 2.086 6.564 7.130 1.00 98.00 147 ILE A C 1
ATOM 1119 O O . ILE A 1 147 ? 2.259 6.062 8.243 1.00 98.00 147 ILE A O 1
ATOM 1123 N N . TYR A 1 148 ? 3.067 7.204 6.493 1.00 97.69 148 TYR A N 1
ATOM 1124 C CA . TYR A 1 148 ? 4.396 7.402 7.063 1.00 97.69 148 TYR A CA 1
ATOM 1125 C C . TYR A 1 148 ? 4.356 8.171 8.385 1.00 97.69 148 TYR A C 1
ATOM 1127 O O . TYR A 1 148 ? 4.935 7.713 9.369 1.00 97.69 148 TYR A O 1
ATOM 1135 N N . ASN A 1 149 ? 3.646 9.300 8.434 1.00 97.75 149 ASN A N 1
ATOM 1136 C CA . ASN A 1 149 ? 3.531 10.127 9.637 1.00 97.75 149 ASN A CA 1
ATOM 1137 C C . ASN A 1 149 ? 2.857 9.366 10.786 1.00 97.75 149 ASN A C 1
ATOM 1139 O O . ASN A 1 149 ? 3.302 9.451 11.934 1.00 97.75 149 ASN A O 1
ATOM 1143 N N . ASN A 1 150 ? 1.813 8.592 1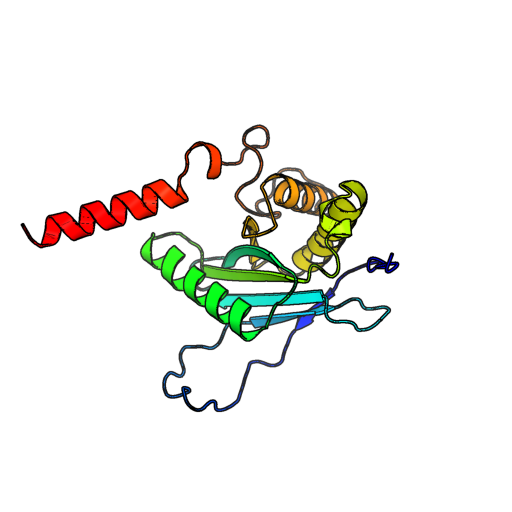0.484 1.00 97.94 150 ASN A N 1
ATOM 1144 C CA . ASN A 1 150 ? 1.172 7.707 11.449 1.00 97.94 150 ASN A CA 1
ATOM 1145 C C . ASN A 1 150 ? 2.174 6.698 12.030 1.00 97.94 150 ASN A C 1
ATOM 1147 O O . ASN A 1 150 ? 2.320 6.586 13.251 1.00 97.94 150 ASN A O 1
ATOM 1151 N N . HIS A 1 151 ? 2.932 6.022 11.164 1.00 97.56 151 HIS A N 1
ATOM 1152 C CA . HIS A 1 151 ? 3.913 5.018 11.576 1.00 97.56 151 HIS A CA 1
ATOM 1153 C C . HIS A 1 151 ? 5.068 5.649 12.366 1.00 97.56 151 HIS A C 1
ATOM 1155 O O . HIS A 1 151 ? 5.499 5.067 13.360 1.00 97.56 151 HIS A O 1
ATOM 1161 N N . THR A 1 152 ? 5.501 6.861 12.003 1.00 97.38 152 THR A N 1
ATOM 1162 C CA . THR A 1 152 ? 6.481 7.666 12.754 1.00 97.38 152 THR A CA 1
ATOM 1163 C C . THR A 1 152 ? 6.010 7.904 14.184 1.00 97.38 152 THR A C 1
ATOM 1165 O O . THR A 1 152 ? 6.762 7.646 15.126 1.00 97.38 152 THR A O 1
ATOM 1168 N N . ARG A 1 153 ? 4.753 8.339 14.375 1.00 97.69 153 ARG A N 1
ATOM 1169 C CA . ARG A 1 153 ? 4.185 8.567 15.715 1.00 97.69 153 ARG A CA 1
ATOM 1170 C C . ARG A 1 153 ? 4.146 7.283 16.539 1.00 97.69 153 ARG A C 1
ATOM 1172 O O . ARG A 1 153 ? 4.533 7.305 17.703 1.00 97.69 153 ARG A O 1
ATOM 1179 N N . LYS A 1 154 ? 3.732 6.161 15.942 1.00 96.69 154 LYS A N 1
ATOM 1180 C CA . LYS A 1 154 ? 3.676 4.860 16.634 1.00 96.69 154 LYS A CA 1
ATOM 1181 C C . LYS A 1 154 ? 5.055 4.314 17.001 1.00 96.69 154 LYS A C 1
ATOM 1183 O O . LYS A 1 154 ? 5.201 3.683 18.041 1.00 96.69 154 LYS A O 1
ATOM 1188 N N . LEU A 1 155 ? 6.056 4.531 16.150 1.00 96.81 155 LEU A N 1
ATOM 1189 C CA . LEU A 1 155 ? 7.428 4.082 16.393 1.00 96.81 155 LEU A CA 1
ATOM 1190 C C . LEU A 1 155 ? 8.231 5.031 17.293 1.00 96.81 155 LEU A C 1
ATOM 1192 O O . LEU A 1 155 ? 9.262 4.624 17.821 1.00 96.81 155 LEU A O 1
ATOM 1196 N N . GLY A 1 156 ? 7.805 6.289 17.437 1.00 97.62 156 GLY A N 1
ATOM 1197 C CA . GLY A 1 156 ? 8.538 7.317 18.180 1.00 97.62 156 GLY A CA 1
ATOM 1198 C C . GLY A 1 156 ? 9.834 7.774 17.499 1.00 97.62 156 GLY A C 1
ATOM 1199 O O . GLY A 1 156 ? 10.717 8.316 18.161 1.00 97.62 156 GLY A O 1
ATOM 1200 N N . THR A 1 157 ? 9.986 7.538 16.194 1.00 96.38 157 THR A N 1
ATOM 1201 C CA . THR A 1 157 ? 11.174 7.926 15.419 1.00 96.38 157 THR A CA 1
ATOM 1202 C C . THR A 1 157 ? 10.800 8.242 13.980 1.00 96.38 157 THR A C 1
ATOM 1204 O O . THR A 1 157 ? 9.978 7.553 13.389 1.00 96.38 157 THR A O 1
ATOM 1207 N N . GLU A 1 158 ? 11.446 9.249 13.396 1.00 92.38 158 GLU A N 1
ATOM 1208 C CA . GLU A 1 158 ? 11.321 9.585 11.972 1.00 92.38 158 GLU A CA 1
ATOM 1209 C C . GLU A 1 158 ? 12.243 8.739 11.085 1.00 92.38 158 GLU A C 1
ATOM 1211 O O . GLU A 1 158 ? 12.193 8.850 9.867 1.00 92.38 158 GLU A O 1
ATOM 1216 N N . LYS A 1 159 ? 13.126 7.911 11.657 1.00 91.75 159 LYS A N 1
ATOM 1217 C CA . LYS A 1 159 ? 14.043 7.056 10.888 1.00 91.75 159 LYS A CA 1
ATOM 12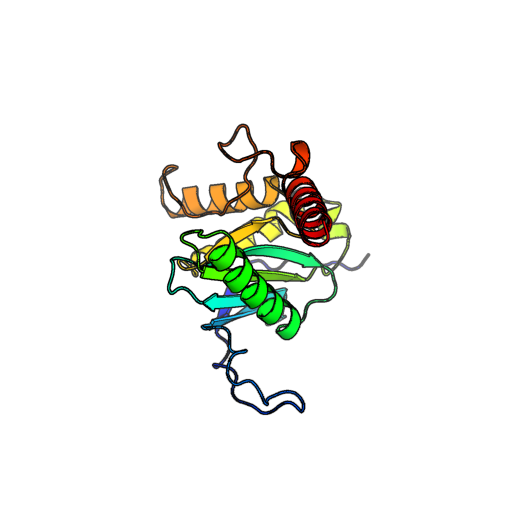18 C C . LYS A 1 159 ? 13.511 5.631 10.834 1.00 91.75 159 LYS A C 1
ATOM 1220 O O . LYS A 1 159 ? 13.855 4.809 11.682 1.00 91.75 159 LYS A O 1
ATOM 1225 N N . HIS A 1 160 ? 12.697 5.333 9.826 1.00 91.62 160 HIS A N 1
ATOM 1226 C CA . HIS A 1 160 ? 12.197 3.982 9.576 1.00 91.62 160 HIS A CA 1
ATOM 1227 C C . HIS A 1 160 ? 11.917 3.720 8.094 1.00 91.62 160 HIS A C 1
ATOM 1229 O O . HIS A 1 160 ? 11.647 4.630 7.319 1.00 91.62 160 HIS A O 1
ATOM 1235 N N . SER A 1 161 ? 11.916 2.443 7.714 1.00 83.38 161 SER A N 1
ATOM 1236 C CA . SER A 1 161 ? 11.504 1.967 6.384 1.00 83.38 161 SER A CA 1
ATOM 1237 C C . SER A 1 161 ? 10.010 1.629 6.293 1.00 83.38 161 SER A C 1
ATOM 1239 O O . SER A 1 161 ? 9.532 1.186 5.250 1.00 83.38 161 SER A O 1
ATOM 1241 N N . ARG A 1 162 ? 9.267 1.810 7.392 1.00 85.81 162 ARG A N 1
ATOM 1242 C CA . ARG A 1 162 ? 7.812 1.617 7.454 1.00 85.81 162 ARG A CA 1
ATOM 1243 C C . ARG A 1 162 ? 7.098 2.832 6.848 1.00 85.81 162 ARG A C 1
ATOM 1245 O O . ARG A 1 162 ? 7.698 3.894 6.740 1.00 85.81 162 ARG A O 1
ATOM 1252 N N . GLY A 1 163 ? 5.848 2.692 6.422 1.00 80.38 163 GLY A N 1
ATOM 1253 C CA . GLY A 1 163 ? 5.090 3.824 5.872 1.00 80.38 163 GLY A CA 1
ATOM 1254 C C . GLY A 1 163 ? 5.155 4.025 4.355 1.00 80.38 163 GLY A C 1
ATOM 1255 O O . GLY A 1 163 ? 4.586 4.988 3.861 1.00 80.38 163 GLY A O 1
ATOM 1256 N N . GLY A 1 164 ? 5.777 3.102 3.617 1.00 89.38 164 GLY A N 1
ATOM 1257 C CA . GLY A 1 164 ? 5.599 2.978 2.169 1.00 89.38 164 GLY A CA 1
ATOM 1258 C C . GLY A 1 164 ? 6.590 3.730 1.275 1.00 89.38 164 GLY A C 1
ATOM 1259 O O . GLY A 1 164 ? 7.391 4.551 1.720 1.00 89.38 164 GLY A O 1
ATOM 1260 N N . ALA A 1 165 ? 6.544 3.394 -0.013 1.00 92.62 165 ALA A N 1
ATOM 1261 C CA . ALA A 1 165 ? 7.316 4.000 -1.093 1.00 92.62 165 ALA A CA 1
ATOM 1262 C C . ALA A 1 165 ? 6.463 5.009 -1.879 1.00 92.62 165 ALA A C 1
ATOM 1264 O O . ALA A 1 165 ? 5.241 4.927 -1.857 1.00 92.62 165 ALA A O 1
ATOM 1265 N N . GLY A 1 166 ? 7.100 5.933 -2.607 1.00 90.94 166 GLY A N 1
ATOM 1266 C CA . GLY A 1 166 ? 6.380 6.941 -3.402 1.00 90.94 166 GLY A CA 1
ATOM 1267 C C . GLY A 1 166 ? 5.801 8.087 -2.567 1.00 90.94 166 GLY A C 1
ATOM 1268 O O . GLY A 1 166 ? 4.691 8.525 -2.826 1.00 90.94 166 GLY A O 1
ATOM 1269 N N . ARG A 1 167 ? 6.533 8.535 -1.537 1.00 94.75 167 ARG A N 1
ATOM 1270 C CA . ARG A 1 167 ? 6.224 9.757 -0.767 1.00 94.75 167 ARG A CA 1
ATOM 1271 C C . ARG A 1 167 ? 6.512 11.023 -1.602 1.00 94.75 167 ARG A C 1
ATOM 1273 O O . ARG A 1 167 ? 7.200 10.909 -2.618 1.00 94.75 167 ARG A O 1
ATOM 1280 N N . PRO A 1 168 ? 6.070 12.219 -1.173 1.00 94.69 168 PRO A N 1
ATOM 1281 C CA . PRO A 1 168 ? 6.414 13.467 -1.845 1.00 94.69 168 PRO A CA 1
ATOM 1282 C C . PRO A 1 168 ? 7.930 13.685 -1.904 1.00 94.69 168 PRO A C 1
ATOM 1284 O O . PRO A 1 168 ? 8.680 13.240 -1.021 1.00 94.69 168 PRO A O 1
ATOM 1287 N N . VAL A 1 169 ? 8.393 14.384 -2.938 1.00 93.94 169 VAL A N 1
ATOM 1288 C CA . VAL A 1 169 ? 9.824 14.595 -3.221 1.00 93.94 169 VAL A CA 1
ATOM 1289 C C . VAL A 1 169 ? 10.511 15.321 -2.070 1.00 93.94 169 VAL A C 1
ATOM 1291 O O . VAL A 1 169 ? 11.545 14.885 -1.565 1.00 93.94 169 VAL A O 1
ATOM 1294 N N . GLU A 1 170 ? 9.887 16.384 -1.575 1.00 94.25 170 GLU A N 1
ATOM 1295 C CA . GLU A 1 170 ? 10.348 17.192 -0.449 1.00 94.25 170 GLU A CA 1
ATOM 1296 C C . GLU A 1 170 ? 10.362 16.428 0.884 1.00 94.25 170 GLU A C 1
ATOM 1298 O O . GLU A 1 170 ? 10.925 16.901 1.872 1.00 94.25 170 GLU A O 1
ATOM 1303 N N . LYS A 1 171 ? 9.766 15.230 0.920 1.00 93.50 171 LYS A N 1
ATOM 1304 C CA . LYS A 1 171 ? 9.792 14.306 2.060 1.00 93.50 171 LYS A CA 1
ATOM 1305 C C . LYS A 1 171 ? 10.730 13.117 1.846 1.00 93.50 171 LYS A C 1
ATOM 1307 O O . LYS A 1 171 ? 10.781 12.228 2.697 1.00 93.50 171 LYS A O 1
ATOM 1312 N N . GLY A 1 172 ? 11.513 13.111 0.767 1.00 89.44 172 GLY A N 1
ATOM 1313 C CA . GLY A 1 172 ? 12.491 12.069 0.451 1.00 89.44 172 GLY A CA 1
ATOM 1314 C C . GLY A 1 172 ? 11.926 10.907 -0.364 1.00 89.44 172 GLY A C 1
ATOM 1315 O O . GLY A 1 172 ? 12.482 9.810 -0.314 1.00 89.44 172 GLY A O 1
ATOM 1316 N N . GLY A 1 173 ? 10.805 11.108 -1.059 1.00 91.38 173 GLY A N 1
ATOM 1317 C CA . GLY A 1 173 ? 10.349 10.182 -2.089 1.00 91.38 173 GLY A CA 1
ATOM 1318 C C . GLY A 1 173 ? 10.900 10.509 -3.477 1.00 91.38 173 GLY A C 1
ATOM 1319 O O . GLY A 1 173 ? 11.703 11.424 -3.656 1.00 91.38 173 GLY A O 1
ATOM 1320 N N . ILE A 1 174 ? 10.486 9.710 -4.458 1.00 88.38 174 ILE A N 1
ATOM 1321 C CA . ILE A 1 174 ? 10.886 9.841 -5.862 1.00 88.38 174 ILE A CA 1
ATOM 1322 C C . ILE A 1 174 ? 9.690 10.427 -6.624 1.00 88.38 174 ILE A C 1
ATOM 1324 O O . ILE A 1 174 ? 8.580 9.939 -6.408 1.00 88.38 174 ILE A O 1
ATOM 1328 N N . PRO A 1 175 ? 9.891 11.416 -7.513 1.00 87.06 175 PRO A N 1
ATOM 1329 C CA . PRO A 1 175 ? 8.832 11.984 -8.355 1.00 87.06 175 PRO A CA 1
ATOM 1330 C C . PRO A 1 175 ? 8.378 10.985 -9.433 1.00 87.06 175 PRO A C 1
ATOM 1332 O O . PRO A 1 175 ? 8.748 11.095 -10.598 1.00 87.06 175 PRO A O 1
ATOM 1335 N N . ILE A 1 176 ? 7.626 9.951 -9.042 1.00 86.12 176 ILE A N 1
ATOM 1336 C CA . ILE A 1 176 ? 7.217 8.864 -9.946 1.00 86.12 176 ILE A CA 1
ATOM 1337 C C . ILE A 1 176 ? 6.369 9.406 -11.100 1.00 86.12 176 ILE A C 1
ATOM 1339 O O . ILE A 1 176 ? 6.622 9.040 -12.249 1.00 86.12 176 ILE A O 1
ATOM 1343 N N . ASP A 1 177 ? 5.405 10.271 -10.785 1.00 84.44 177 ASP A N 1
ATOM 1344 C CA . ASP A 1 177 ? 4.455 10.801 -11.761 1.00 84.44 177 ASP A CA 1
ATOM 1345 C C . ASP A 1 177 ? 5.026 12.001 -12.525 1.00 84.44 177 ASP A C 1
ATOM 1347 O O . ASP A 1 177 ? 4.925 12.013 -13.748 1.00 84.44 177 ASP A O 1
ATOM 1351 N N . ASP A 1 178 ? 5.726 12.938 -11.867 1.00 86.69 178 ASP A N 1
ATOM 1352 C CA . ASP A 1 178 ? 6.338 14.084 -12.570 1.00 86.69 178 ASP A CA 1
ATOM 1353 C C . ASP A 1 178 ? 7.414 13.654 -13.578 1.00 86.69 178 ASP A C 1
ATOM 1355 O O . ASP A 1 178 ? 7.631 14.322 -14.586 1.00 86.69 178 ASP A O 1
ATOM 1359 N N . TRP A 1 179 ? 8.131 12.557 -13.303 1.00 90.31 179 TRP A N 1
ATOM 1360 C CA . TRP A 1 179 ? 9.096 11.975 -14.246 1.00 90.31 179 TRP A CA 1
ATOM 1361 C C . TRP A 1 179 ? 8.482 10.892 -15.133 1.00 90.31 179 TRP A C 1
ATOM 1363 O O . TRP A 1 179 ? 9.201 10.252 -15.901 1.00 90.31 179 TRP A O 1
ATOM 1373 N N . GLU A 1 180 ? 7.175 10.657 -15.003 1.00 91.31 180 GLU A N 1
ATOM 1374 C CA . GLU A 1 180 ? 6.411 9.689 -15.785 1.00 91.31 180 GLU A CA 1
ATOM 1375 C C . GLU A 1 180 ? 7.058 8.292 -15.792 1.00 91.31 180 GLU A C 1
ATOM 1377 O O . GLU A 1 180 ? 7.006 7.572 -16.790 1.00 91.31 180 GLU A O 1
ATOM 1382 N N . LEU A 1 181 ? 7.691 7.875 -14.686 1.00 90.38 181 LEU A N 1
ATOM 1383 C CA . LEU A 1 181 ? 8.585 6.707 -14.659 1.00 90.38 181 LEU A CA 1
ATOM 1384 C C . LEU A 1 181 ? 7.887 5.421 -15.110 1.00 90.38 181 LEU A C 1
ATOM 1386 O O . LEU A 1 181 ? 8.481 4.583 -15.792 1.00 90.38 181 LEU A O 1
ATOM 1390 N N . THR A 1 182 ? 6.609 5.274 -14.762 1.00 89.56 182 THR A N 1
ATOM 1391 C CA . THR A 1 182 ? 5.793 4.136 -15.195 1.00 89.56 182 THR A CA 1
ATOM 1392 C C . THR A 1 182 ? 5.574 4.150 -16.711 1.00 89.56 182 THR A C 1
ATOM 1394 O O . THR A 1 182 ? 5.739 3.117 -17.364 1.00 89.56 182 THR A O 1
ATOM 1397 N N . ALA A 1 183 ? 5.248 5.311 -17.290 1.00 92.69 183 ALA A N 1
ATOM 1398 C CA . ALA A 1 183 ? 5.047 5.460 -18.731 1.00 92.69 183 ALA A CA 1
ATOM 1399 C C . ALA A 1 183 ? 6.370 5.316 -19.499 1.00 92.69 183 ALA A C 1
ATOM 1401 O O . ALA A 1 183 ? 6.422 4.629 -20.519 1.00 92.69 183 ALA A O 1
ATOM 1402 N N . HIS A 1 184 ? 7.459 5.867 -18.962 1.00 94.31 184 HIS A N 1
ATOM 1403 C CA . HIS A 1 184 ? 8.803 5.701 -19.499 1.00 94.31 184 HIS A CA 1
ATOM 1404 C C . HIS A 1 184 ? 9.228 4.226 -19.535 1.00 94.31 184 HIS A C 1
ATOM 1406 O O . HIS A 1 184 ? 9.800 3.765 -20.526 1.00 94.31 184 HIS A O 1
ATOM 1412 N N . GLY A 1 185 ? 8.905 3.456 -18.490 1.00 92.81 185 GLY A N 1
ATOM 1413 C CA . GLY A 1 185 ? 9.132 2.011 -18.456 1.00 92.81 185 GLY A CA 1
ATOM 1414 C C . GLY A 1 185 ? 8.362 1.265 -19.550 1.00 92.81 185 GLY A C 1
ATOM 1415 O O . GLY A 1 185 ? 8.938 0.415 -20.230 1.00 92.81 185 GLY A O 1
ATOM 1416 N N . LEU A 1 186 ? 7.090 1.616 -19.774 1.00 93.62 186 LEU A N 1
ATOM 1417 C CA . LEU A 1 186 ? 6.286 1.055 -20.865 1.00 93.62 186 LEU A CA 1
ATOM 1418 C C . LEU A 1 186 ? 6.884 1.392 -22.237 1.00 93.62 186 LEU A C 1
ATOM 1420 O O . LEU A 1 186 ? 7.070 0.500 -23.062 1.00 93.62 186 LEU A O 1
ATOM 1424 N N . PHE A 1 187 ? 7.221 2.661 -22.469 1.00 95.56 187 PHE A N 1
ATOM 1425 C CA . PHE A 1 187 ? 7.848 3.105 -23.713 1.00 95.56 187 PHE A CA 1
ATOM 1426 C C . PHE A 1 187 ? 9.168 2.370 -23.980 1.00 95.56 187 PHE A C 1
ATOM 1428 O O . PHE A 1 187 ? 9.396 1.880 -25.086 1.00 95.56 187 PHE A O 1
ATOM 1435 N N . SER A 1 188 ? 10.003 2.221 -22.950 1.00 94.56 188 SER A N 1
ATOM 1436 C CA . SER A 1 188 ? 11.269 1.486 -23.035 1.00 94.56 188 SER A CA 1
ATOM 1437 C C . SER A 1 188 ? 11.054 0.013 -23.380 1.00 94.56 188 SER A C 1
ATOM 1439 O O . SER A 1 188 ? 11.782 -0.535 -24.204 1.00 94.56 188 SER A O 1
ATOM 1441 N N . ALA A 1 189 ? 10.036 -0.629 -22.797 1.00 92.81 189 ALA A N 1
ATOM 1442 C CA . ALA A 1 189 ? 9.693 -2.014 -23.108 1.00 92.81 189 ALA A CA 1
ATOM 1443 C C . ALA A 1 189 ? 9.223 -2.185 -24.562 1.00 92.81 189 ALA A C 1
ATOM 1445 O O . ALA A 1 189 ? 9.619 -3.150 -25.212 1.00 92.81 189 ALA A O 1
ATOM 1446 N N . ILE A 1 190 ? 8.431 -1.242 -25.088 1.00 95.19 190 ILE A N 1
ATOM 1447 C CA . ILE A 1 190 ? 8.003 -1.240 -26.497 1.00 95.19 190 ILE A CA 1
ATOM 1448 C C . ILE A 1 190 ? 9.218 -1.099 -27.416 1.00 95.19 190 ILE A C 1
ATOM 1450 O O . ILE A 1 190 ? 9.388 -1.908 -28.323 1.00 95.19 190 ILE A O 1
ATOM 1454 N N . LYS A 1 191 ? 10.107 -0.137 -27.143 1.00 95.38 191 LYS A N 1
ATOM 1455 C CA . LYS A 1 191 ? 11.337 0.061 -27.924 1.00 95.38 191 LYS A CA 1
ATOM 1456 C C . LYS A 1 191 ? 12.237 -1.172 -27.923 1.00 95.38 191 LYS A C 1
ATOM 1458 O O . LYS A 1 191 ? 12.752 -1.554 -28.967 1.00 95.38 1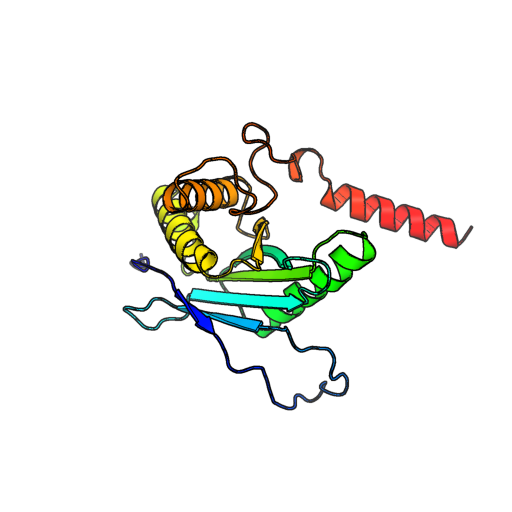91 LYS A O 1
ATOM 1463 N N . ALA A 1 192 ? 12.391 -1.806 -26.763 1.00 94.00 192 ALA A N 1
ATOM 1464 C CA . ALA A 1 192 ? 13.160 -3.035 -26.630 1.00 94.00 192 ALA A CA 1
ATOM 1465 C C . ALA A 1 192 ? 12.512 -4.225 -27.352 1.00 94.00 192 ALA A C 1
ATOM 1467 O O . ALA A 1 192 ? 13.227 -5.145 -27.729 1.00 94.00 192 ALA A O 1
ATOM 1468 N N . LEU A 1 193 ? 11.185 -4.247 -27.515 1.00 94.19 193 LEU A N 1
ATOM 1469 C CA . LEU A 1 193 ? 10.490 -5.273 -28.293 1.00 94.19 193 LEU A CA 1
ATOM 1470 C C . LEU A 1 193 ? 10.682 -5.049 -29.798 1.00 94.19 193 LEU A C 1
ATOM 1472 O O . LEU A 1 193 ? 11.038 -5.995 -30.491 1.00 94.19 193 LEU A O 1
ATOM 1476 N N . GLU A 1 194 ? 10.504 -3.813 -30.277 1.00 94.06 194 GLU A N 1
ATOM 1477 C CA . GLU A 1 194 ? 10.707 -3.440 -31.687 1.00 94.06 194 GLU A CA 1
ATOM 1478 C C . GLU A 1 194 ? 12.117 -3.803 -32.174 1.00 94.06 194 GLU A C 1
ATOM 1480 O O . GLU A 1 194 ? 12.275 -4.331 -33.268 1.00 94.06 194 GLU A O 1
ATOM 1485 N N . SER A 1 195 ? 13.142 -3.608 -31.338 1.00 93.19 195 SER A N 1
ATOM 1486 C CA . SER A 1 195 ? 14.532 -3.910 -31.700 1.00 93.19 195 SER A CA 1
ATOM 1487 C C . SER A 1 195 ? 14.890 -5.404 -31.711 1.00 93.19 195 SER A C 1
ATOM 1489 O O . SER A 1 195 ? 16.062 -5.730 -31.871 1.00 93.19 195 SER A O 1
ATOM 1491 N N . ARG A 1 196 ? 13.953 -6.321 -31.427 1.00 84.12 196 ARG A N 1
ATOM 1492 C CA . ARG A 1 196 ? 14.208 -7.779 -31.487 1.00 84.12 196 ARG A CA 1
ATOM 1493 C C . ARG A 1 196 ? 13.865 -8.390 -32.841 1.00 84.12 196 ARG A C 1
ATOM 1495 O O . ARG A 1 196 ? 14.317 -9.503 -33.096 1.00 84.12 196 ARG A O 1
ATOM 1502 N N . ASP A 1 197 ? 13.079 -7.683 -33.649 1.00 67.69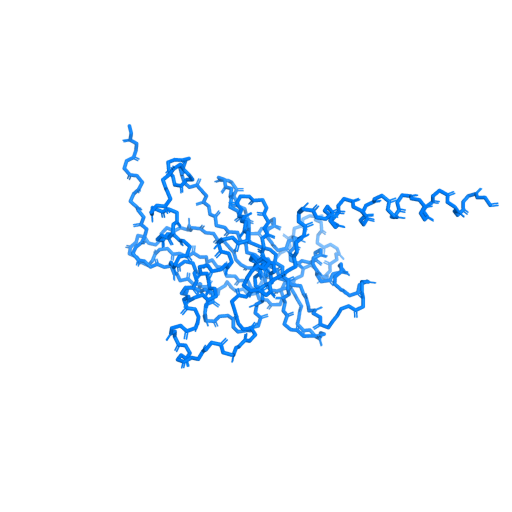 197 ASP A N 1
ATOM 1503 C CA . ASP A 1 197 ? 12.670 -8.102 -34.994 1.00 67.69 197 ASP A CA 1
ATOM 1504 C C . ASP A 1 197 ? 13.559 -7.485 -36.104 1.00 67.69 197 ASP A C 1
ATOM 1506 O O . ASP A 1 197 ? 13.317 -7.733 -37.287 1.00 67.69 197 ASP A O 1
ATOM 1510 N N . GLU A 1 198 ? 14.595 -6.719 -35.728 1.00 55.09 198 GLU A N 1
ATOM 1511 C CA . GLU A 1 198 ? 15.705 -6.249 -36.585 1.00 55.09 198 GLU A CA 1
ATOM 1512 C C . GLU A 1 198 ? 16.949 -7.142 -36.434 1.00 55.09 198 GLU A C 1
ATOM 1514 O O . GLU A 1 198 ? 17.587 -7.440 -37.473 1.00 55.09 198 GLU A O 1
#

Radius of gyration: 17.65 Å; Cα contacts (8 Å, |Δi|>4): 381; chains: 1; bounding box: 42×44×55 Å

Foldseek 3Di:
DPPPDDQQAKAWDWDDFDDDDDPPPPDPQLTFPTKTFIARPVVRDTFWMKTHRDAPLHFAEEEEAEEQDDDSSVQSVQQCVSQVVCVVVVHSHHGMYIYGHDNDCVCVVDPVSVLSNLLNVLVNCLVVPSYAYDHDHPDAQVSLVSSLVSNCVVVVHNDDSHSHAHHDVVSPHDPCVVVVVVVVVVVVVVVVVVVVVD

InterPro domains:
  IPR006097 Glutamate/phenylalanine/leucine/valine/L-tryptophan dehydrogenase, dimerisation domain [PF02812] (44-150)
  IPR046346 Aminoacid dehydrogenase-like, N-terminal domain superfamily [SSF53223] (29-163)